Protein AF-A0AAN4ZA03-F1 (afdb_monomer)

Radius of gyration: 26.35 Å; Cα contacts (8 Å, |Δi|>4): 246; chains: 1; bounding box: 83×50×95 Å

Nearest PDB structures (foldseek):
  3ja6-assembly1_H  TM=1.579E-01  e=1.481E+00  Escherichia coli
  3ja6-assembly1_I  TM=1.503E-01  e=3.665E+00  Escherichia coli

Sequence (353 aa):
ISGFLIASILSREPSLTHFFTRRFIRILPLYSAMLFVSISSAAFLFAFTDFDDVSQSTKWSLLFARNLQQISEAKNYWAQASEFSLLLHTWSLAVEIQFYLIAPLLYFLISFPATKGLRIVLILILTAVSLTLYSFSDATTQFYSLQCRIWQFLLGFLAANLVTEKKEFAMDRTRWMRMVAFALPATLSVTVLGGVSLGIDRIIVSICSAVIVLIGNDHQSRLLTNRLLTVVGDYSYELYLIHWPVIVLFNYSTRFHGLGHAIVVLIITISFFLVLQRIFQAVNIPQSTFTPNFRYTGILYLAIVLALIIKSKSLTIILRNQIDSLRLSAMEWAIGHEFFTLPPHEEDFQVRE

pLDDT: mean 77.36, std 15.38, range [35.25, 96.75]

Secondary structure (DSSP, 8-state):
-HHHHHHHHHTT-S-HHHHHHHHHHHHHHHHHHHHHHHHHHHHHH--SS-HHHHHHHHHHHHTT-HHHHHHHTT--HHHHHHTT-TTTTHHHHHHHHHHHHHHHHHHHHHHSSSSHHHHHHHHHHHHHHHHHHHHHS-HHHHHH-STTTHHHHHHHHHHHHHHHS-S-----HHHHHHHHHHHHHHHHHHHHHH----SHHHHHHHHHHHHHHHHHTSTT-TTTT-HHHHHHHHTHHHHHHHHHHHHHHHHHHH---SHHHHHHHHHHHHHHHHHHHHHHHHH---TTT----HHHHHHHHHHHHHHHHHHHHHHHHHHHHHHHHHHHHHHHHHHHHHHTTPPP---------

Foldseek 3Di:
DLLQVLLLVLVPDPDPQLLVVLVCVVAVVLLVVLLVVLVVLCLVQDDDDALVLNLVCSLCLLVLRNLVVQVVVVPDLVVCVVVLRQNSLSLVVSLVVVCSVCSNVLSCVLPVDPDLVVSLVVLVVLLVQLCVVLVPDDPSCCPRPNSVCVNLSSLSSNLNSVPVPPPPPVPPLVVLVVVLVPQLVVLVCCCVVVVDDPVCSVVSVSNSVSSCSNSVVPPPCCPCPDPVNVVCVVCVSSLSSQLSSLVSSQCSNPVDDDPVSVVVSVVVSVVVSVVVVVVCVVVDPPSVPPPDPCVVVVVVSVVVSVVCSVCSVVVVVVSVVVVVVVVVVVVVVVVVVVVVPDDDDDDDDDDDD

InterPro domains:
  IPR002656 Acyltransferase 3 domain [PF01757] (1-275)
  IPR050879 Acyltransferase 3 [PTHR23028] (1-335)

Mean predicted aligned error: 11.78 Å

Solvent-accessible surface area (backbone atoms only — not comparable to full-atom values): 19713 Å² total; per-residue (Å²): 94,66,25,22,53,51,47,57,44,63,76,71,51,94,44,69,68,58,54,53,42,56,50,48,66,64,46,49,61,60,52,52,51,47,51,52,52,48,54,52,53,41,70,75,67,57,85,78,86,53,66,68,60,51,52,51,49,47,53,30,45,75,67,47,36,30,20,56,52,34,45,77,66,64,47,56,66,68,61,40,59,74,70,43,49,60,66,55,74,49,23,59,54,14,36,50,52,56,45,62,70,47,43,61,59,51,49,52,62,47,60,63,49,91,47,69,67,55,26,50,51,51,48,50,50,55,27,49,52,14,48,49,49,25,74,75,44,55,77,44,44,37,70,42,36,51,65,32,44,44,32,55,33,40,47,12,37,50,41,33,62,59,62,73,50,84,65,82,77,80,65,61,56,70,59,52,52,48,50,39,65,50,52,50,55,54,43,49,45,42,38,69,76,62,69,49,80,80,70,53,53,62,54,53,52,47,51,42,48,33,51,50,51,61,58,52,72,42,90,80,35,66,81,71,67,30,68,68,56,44,53,51,60,75,43,42,64,65,49,60,66,45,44,53,39,46,48,26,56,50,43,69,74,62,76,63,85,53,71,70,51,54,52,51,47,49,50,52,36,52,51,52,46,53,52,51,50,51,52,52,62,71,63,58,71,56,83,89,72,66,76,70,60,55,68,57,60,51,48,51,49,50,50,51,47,50,50,48,54,59,42,43,61,55,48,53,51,50,52,49,51,56,50,52,52,50,49,51,54,52,48,52,50,50,55,55,51,55,71,74,68,64,76,85,80,81,81,87,82,81,83,84,131

Structure (mmCIF, N/CA/C/O backbone):
data_AF-A0AAN4ZA03-F1
#
_entry.id   AF-A0AAN4ZA03-F1
#
loop_
_atom_site.group_PDB
_atom_site.id
_atom_site.type_symbol
_atom_site.label_atom_id
_atom_site.label_alt_id
_atom_site.label_comp_id
_atom_site.label_asym_id
_atom_site.label_entity_id
_atom_site.label_seq_id
_atom_site.pdbx_PDB_ins_code
_atom_site.Cartn_x
_atom_site.Cartn_y
_atom_site.Cartn_z
_atom_site.occupancy
_atom_site.B_iso_or_equiv
_atom_site.auth_seq_id
_atom_site.auth_comp_id
_atom_site.auth_asym_id
_atom_site.auth_atom_id
_atom_site.pdbx_PDB_model_num
ATOM 1 N N . ILE A 1 1 ? -5.134 4.757 4.967 1.00 84.06 1 ILE A N 1
ATOM 2 C CA . ILE A 1 1 ? -6.491 4.255 4.621 1.00 84.06 1 ILE A CA 1
ATOM 3 C C . ILE A 1 1 ? -6.637 2.773 4.970 1.00 84.06 1 ILE A C 1
ATOM 5 O O . ILE A 1 1 ? -7.506 2.460 5.775 1.00 84.06 1 ILE A O 1
ATOM 9 N N . SER A 1 2 ? -5.773 1.877 4.468 1.00 90.31 2 SER A N 1
ATOM 10 C CA . SER A 1 2 ? -5.884 0.423 4.705 1.00 90.31 2 SER A CA 1
ATOM 11 C C . SER A 1 2 ? -6.010 0.033 6.181 1.00 90.31 2 SER A C 1
ATOM 13 O O . SER A 1 2 ? -6.838 -0.804 6.514 1.00 90.31 2 SER A O 1
ATOM 15 N N . GLY A 1 3 ? -5.284 0.691 7.093 1.00 93.00 3 GLY A N 1
ATOM 16 C CA . GLY A 1 3 ? -5.428 0.437 8.531 1.00 93.00 3 GLY A CA 1
ATOM 17 C C . GLY A 1 3 ? -6.848 0.663 9.073 1.00 93.00 3 GLY A C 1
ATOM 18 O O . GLY A 1 3 ? -7.356 -0.170 9.815 1.00 93.00 3 GLY A O 1
ATOM 19 N N . PHE A 1 4 ? -7.524 1.736 8.646 1.00 92.12 4 PHE A N 1
ATOM 20 C CA . PHE A 1 4 ? -8.913 2.014 9.035 1.00 92.12 4 PHE A CA 1
ATOM 21 C C . PHE A 1 4 ? -9.865 0.950 8.492 1.00 92.12 4 PHE A C 1
ATOM 23 O O . PHE A 1 4 ? -10.696 0.424 9.231 1.00 92.12 4 PHE A O 1
ATOM 30 N N . LEU A 1 5 ? -9.721 0.621 7.204 1.00 90.44 5 LEU A N 1
ATOM 31 C CA . LEU A 1 5 ? -10.551 -0.375 6.536 1.00 90.44 5 LEU A CA 1
ATOM 32 C C . LEU A 1 5 ? -10.402 -1.741 7.215 1.00 90.44 5 LEU A C 1
ATOM 34 O O . LEU A 1 5 ? -11.395 -2.356 7.580 1.00 90.44 5 LEU A O 1
ATOM 38 N N . ILE A 1 6 ? -9.169 -2.193 7.445 1.00 93.31 6 ILE A N 1
ATOM 39 C CA . ILE A 1 6 ? -8.896 -3.499 8.048 1.00 93.31 6 ILE A CA 1
ATOM 40 C C . ILE A 1 6 ? -9.378 -3.568 9.497 1.00 93.31 6 ILE A C 1
ATOM 42 O O . ILE A 1 6 ? -10.024 -4.552 9.848 1.00 93.31 6 ILE A O 1
ATOM 46 N N . ALA A 1 7 ? -9.163 -2.528 10.310 1.00 92.94 7 ALA A N 1
ATOM 47 C CA . ALA A 1 7 ? -9.716 -2.469 11.665 1.00 92.94 7 ALA A CA 1
ATOM 48 C C . ALA A 1 7 ? -11.255 -2.521 11.665 1.00 92.94 7 ALA A C 1
ATOM 50 O O . ALA A 1 7 ? -11.855 -3.248 12.455 1.00 92.94 7 ALA A O 1
ATOM 51 N N . SER A 1 8 ? -11.893 -1.783 10.750 1.00 90.06 8 SER A N 1
ATOM 52 C CA . SER A 1 8 ? -13.356 -1.728 10.618 1.00 90.06 8 SER A CA 1
ATOM 53 C C . SER A 1 8 ? -13.960 -3.031 10.109 1.00 90.06 8 SER A C 1
ATOM 55 O O . SER A 1 8 ? -15.099 -3.350 10.437 1.00 90.06 8 SER A O 1
ATOM 57 N N . ILE A 1 9 ? -13.227 -3.777 9.281 1.00 90.31 9 ILE A N 1
ATOM 58 C CA . ILE A 1 9 ? -13.690 -5.083 8.838 1.00 90.31 9 ILE A CA 1
ATOM 59 C C . ILE A 1 9 ? -13.459 -6.122 9.944 1.00 90.31 9 ILE A C 1
ATOM 61 O O . ILE A 1 9 ? -14.379 -6.866 10.258 1.00 90.31 9 ILE A O 1
ATOM 65 N N . LEU A 1 10 ? -12.286 -6.153 10.590 1.00 92.25 10 LEU A N 1
ATOM 66 C CA . LEU A 1 10 ? -12.000 -7.092 11.688 1.00 92.25 10 LEU A CA 1
ATOM 67 C C . LEU A 1 10 ? -13.002 -6.986 12.845 1.00 92.25 10 LEU A C 1
ATOM 69 O O . LEU A 1 10 ? -13.320 -8.003 13.448 1.00 92.25 10 LEU A O 1
ATOM 73 N N . SER A 1 11 ? -13.556 -5.798 13.104 1.00 88.62 11 SER A N 1
ATOM 74 C CA . SER A 1 11 ? -14.602 -5.612 14.118 1.00 88.62 11 SER A CA 1
ATOM 75 C C . SER A 1 11 ? -15.973 -6.189 13.748 1.00 88.62 11 SER A C 1
ATOM 77 O O . SER A 1 11 ? -16.848 -6.267 14.608 1.00 88.62 11 SER A O 1
ATOM 79 N N . ARG A 1 12 ? -16.184 -6.574 12.483 1.00 87.44 12 ARG A N 1
ATOM 80 C CA . ARG A 1 12 ? -17.467 -7.065 11.949 1.00 87.44 12 ARG A CA 1
ATOM 81 C C . ARG A 1 12 ? -17.394 -8.491 11.401 1.00 87.44 12 ARG A C 1
ATOM 83 O O . ARG A 1 12 ? -18.433 -9.081 11.124 1.00 87.44 12 ARG A O 1
ATOM 90 N N . GLU A 1 13 ? -16.196 -9.028 11.185 1.00 85.50 13 GLU A N 1
ATOM 91 C CA . GLU A 1 13 ? -16.014 -10.357 10.598 1.00 85.50 13 GLU A CA 1
ATOM 92 C C . GLU A 1 13 ? -16.279 -11.468 11.624 1.00 85.50 13 GLU A C 1
ATOM 94 O O . GLU A 1 13 ? -15.799 -11.388 12.754 1.00 85.50 13 GLU A O 1
ATOM 99 N N . PRO A 1 14 ? -16.963 -12.557 11.232 1.00 78.94 14 PRO A N 1
ATOM 100 C CA . PRO A 1 14 ? -17.298 -13.646 12.148 1.00 78.94 14 PRO A CA 1
ATOM 101 C C . PRO A 1 14 ? -16.103 -14.553 12.479 1.00 78.94 14 PRO A C 1
ATOM 103 O O . PRO A 1 14 ? -16.125 -15.261 13.481 1.00 78.94 14 PRO A O 1
ATOM 106 N N . SER A 1 15 ? -15.068 -14.596 11.630 1.00 87.88 15 SER A N 1
ATOM 107 C CA . SER A 1 15 ? -13.874 -15.420 11.856 1.00 87.88 15 SER A CA 1
ATOM 108 C C . SER A 1 15 ? -12.658 -14.925 11.071 1.00 87.88 15 SER A C 1
ATOM 110 O O . SER A 1 15 ? -12.785 -14.306 10.009 1.00 87.88 15 SER A O 1
ATOM 112 N N . LEU A 1 16 ? -11.459 -15.277 11.550 1.00 89.88 16 LEU A N 1
ATOM 113 C CA . LEU A 1 16 ? -10.201 -14.995 10.848 1.00 89.88 16 LEU A CA 1
ATOM 114 C C . LEU A 1 16 ? -10.104 -15.722 9.504 1.00 89.88 16 LEU A C 1
ATOM 116 O O . LEU A 1 16 ? -9.597 -15.163 8.536 1.00 89.88 16 LEU A O 1
ATOM 120 N N . THR A 1 17 ? -10.636 -16.942 9.413 1.00 88.00 17 THR A N 1
ATOM 121 C CA . THR A 1 17 ? -10.672 -17.694 8.152 1.00 88.00 17 THR A CA 1
ATOM 122 C C . THR A 1 17 ? -11.429 -16.915 7.083 1.00 88.00 17 THR A C 1
ATOM 124 O O . THR A 1 17 ? -10.948 -16.780 5.958 1.00 88.00 17 THR A O 1
ATOM 127 N N . HIS A 1 18 ? -12.584 -16.349 7.434 1.00 85.44 18 HIS A N 1
ATOM 128 C CA . HIS A 1 18 ? -13.381 -15.555 6.506 1.00 85.44 18 HIS A CA 1
ATOM 129 C C . HIS A 1 18 ? -12.683 -14.232 6.136 1.00 85.44 18 HIS A C 1
ATOM 131 O O . HIS A 1 18 ? -12.644 -13.873 4.955 1.00 85.44 18 HIS A O 1
ATOM 137 N N . PHE A 1 19 ? -12.034 -13.575 7.109 1.00 89.69 19 PHE A N 1
ATOM 138 C CA . PHE A 1 19 ? -11.189 -12.398 6.875 1.00 89.69 19 PHE A CA 1
ATOM 139 C C . PHE A 1 19 ? -10.100 -12.672 5.822 1.00 89.69 19 PHE A C 1
ATOM 141 O O . PHE A 1 19 ? -10.018 -11.950 4.826 1.00 89.69 19 PHE A O 1
ATOM 148 N N . PHE A 1 20 ? -9.293 -13.725 5.998 1.00 89.44 20 PHE A N 1
ATOM 149 C CA . PHE A 1 20 ? -8.203 -14.045 5.070 1.00 89.44 20 PHE A CA 1
ATOM 150 C C . PHE A 1 20 ? -8.716 -14.509 3.705 1.00 89.44 20 PHE A C 1
ATOM 152 O O . PHE A 1 20 ? -8.208 -14.060 2.677 1.00 89.44 20 PHE A O 1
ATOM 159 N N . THR A 1 21 ? -9.765 -15.336 3.677 1.00 85.00 21 THR A N 1
ATOM 160 C CA . THR A 1 21 ? -10.340 -15.877 2.433 1.00 85.00 21 THR A CA 1
ATOM 161 C C . THR A 1 21 ? -10.804 -14.767 1.497 1.00 85.00 21 THR A C 1
ATOM 163 O O . THR A 1 21 ? -10.406 -14.729 0.333 1.00 85.00 21 THR A O 1
ATOM 166 N N . ARG A 1 22 ? -11.577 -13.798 2.006 1.00 83.81 22 ARG A N 1
ATOM 167 C CA . ARG A 1 22 ? -12.074 -12.681 1.186 1.00 83.81 22 ARG A CA 1
ATOM 168 C C . ARG A 1 22 ? -10.954 -11.820 0.607 1.00 83.81 22 ARG A C 1
ATOM 170 O O . ARG A 1 22 ? -11.095 -11.280 -0.484 1.00 83.81 22 ARG A O 1
ATOM 177 N N . ARG A 1 23 ? -9.849 -11.666 1.337 1.00 87.69 23 ARG A N 1
ATOM 178 C CA . ARG A 1 23 ? -8.721 -10.806 0.939 1.00 87.69 23 ARG A CA 1
ATOM 179 C C . ARG A 1 23 ? -7.895 -11.520 -0.114 1.00 87.69 23 ARG A C 1
ATOM 181 O O . ARG A 1 23 ? -7.562 -10.925 -1.131 1.00 87.69 23 ARG A O 1
ATOM 188 N N . PHE A 1 24 ? -7.670 -12.813 0.088 1.00 85.00 24 PHE A N 1
ATOM 189 C CA . PHE A 1 24 ? -7.001 -13.668 -0.876 1.00 85.00 24 PHE A CA 1
ATOM 190 C C . PHE A 1 24 ? -7.749 -13.710 -2.216 1.00 85.00 24 PHE A C 1
ATOM 192 O O . PHE A 1 24 ? -7.149 -13.439 -3.250 1.00 85.00 24 PHE A O 1
ATOM 199 N N . ILE A 1 25 ? -9.069 -13.936 -2.200 1.00 81.94 25 ILE A N 1
ATOM 200 C CA . ILE A 1 25 ? -9.904 -13.962 -3.418 1.00 81.94 25 ILE A CA 1
ATOM 201 C C . ILE A 1 25 ? -9.944 -12.596 -4.112 1.00 81.94 25 ILE A C 1
ATOM 203 O O . ILE A 1 25 ? -9.993 -12.537 -5.336 1.00 81.94 25 ILE A O 1
ATOM 207 N N . ARG A 1 26 ? -9.911 -11.494 -3.353 1.00 82.75 26 ARG A N 1
ATOM 208 C CA . ARG A 1 26 ? -9.906 -10.142 -3.927 1.00 82.75 26 ARG A CA 1
ATOM 209 C C . ARG A 1 26 ? -8.585 -9.804 -4.622 1.00 82.75 26 ARG A C 1
ATOM 211 O O . ARG A 1 26 ? -8.601 -9.205 -5.689 1.00 82.75 26 ARG A O 1
ATOM 218 N N . ILE A 1 27 ? -7.456 -10.136 -4.001 1.00 87.00 27 ILE A N 1
ATOM 219 C CA . ILE A 1 27 ? -6.137 -9.635 -4.419 1.00 87.00 27 ILE A CA 1
ATOM 220 C C . ILE A 1 27 ? -5.497 -10.569 -5.439 1.00 87.00 27 ILE A C 1
ATOM 222 O O . ILE A 1 27 ? -4.988 -10.138 -6.471 1.00 87.00 27 ILE A O 1
ATOM 226 N N . LEU A 1 28 ? -5.503 -11.866 -5.143 1.00 85.31 28 LEU A N 1
ATOM 227 C CA . LEU A 1 28 ? -4.669 -12.821 -5.852 1.00 85.31 28 LEU A CA 1
ATOM 228 C C . LEU A 1 28 ? -4.967 -12.920 -7.354 1.00 85.31 28 LEU A C 1
ATOM 230 O O . LEU A 1 28 ? -4.002 -12.918 -8.123 1.00 85.31 28 LEU A O 1
ATOM 234 N N . PRO A 1 29 ? -6.234 -13.005 -7.810 1.00 82.69 29 PRO A N 1
ATOM 235 C CA . PRO A 1 29 ? -6.515 -13.211 -9.228 1.00 82.69 29 PRO A CA 1
ATOM 236 C C . PRO A 1 29 ? -6.042 -12.030 -10.079 1.00 82.69 29 PRO A C 1
ATOM 238 O O . PRO A 1 29 ? -5.345 -12.221 -11.073 1.00 82.69 29 PRO A O 1
ATOM 241 N N . LEU A 1 30 ? -6.366 -10.808 -9.643 1.00 83.25 30 LEU A N 1
ATOM 242 C CA . LEU A 1 30 ? -5.974 -9.564 -10.305 1.00 83.25 30 LEU A CA 1
ATOM 243 C C . LEU A 1 30 ? -4.456 -9.390 -10.323 1.00 83.25 30 LEU A C 1
ATOM 245 O O . LEU A 1 30 ? -3.878 -9.096 -11.367 1.00 83.25 30 LEU A O 1
ATOM 249 N N . TYR A 1 31 ? -3.806 -9.629 -9.185 1.00 89.62 31 TYR A N 1
ATOM 250 C CA . TYR A 1 31 ? -2.356 -9.536 -9.086 1.00 89.62 31 TYR A CA 1
ATOM 251 C C . TYR A 1 31 ? -1.647 -10.546 -9.996 1.00 89.62 31 TYR A C 1
ATOM 253 O O . TYR A 1 31 ? -0.735 -10.182 -10.734 1.00 89.62 31 TYR A O 1
ATOM 261 N N . SER A 1 32 ? -2.106 -11.800 -10.002 1.00 85.50 32 SER A N 1
ATOM 262 C CA . SER A 1 32 ? -1.523 -12.863 -10.831 1.00 85.50 32 SER A CA 1
ATOM 263 C C . SER A 1 32 ? -1.707 -12.584 -12.324 1.00 85.50 32 SER A C 1
ATOM 265 O O . SER A 1 32 ? -0.771 -12.764 -13.100 1.00 85.50 32 SER A O 1
ATOM 267 N N . ALA A 1 33 ? -2.888 -12.097 -12.724 1.00 84.38 33 ALA A N 1
ATOM 268 C CA . ALA A 1 33 ? -3.154 -11.686 -14.100 1.00 84.38 33 ALA A CA 1
ATOM 269 C C . ALA A 1 33 ? -2.251 -10.518 -14.523 1.00 84.38 33 ALA A C 1
ATOM 271 O O . ALA A 1 33 ? -1.654 -10.563 -15.598 1.00 84.38 33 ALA A O 1
ATOM 272 N N . MET A 1 34 ? -2.095 -9.507 -13.661 1.00 89.75 34 MET A N 1
ATOM 273 C CA . MET A 1 34 ? -1.192 -8.383 -13.911 1.00 89.75 34 MET A CA 1
ATOM 274 C C . MET A 1 34 ? 0.255 -8.849 -14.086 1.00 89.75 34 MET A C 1
ATOM 276 O O . MET A 1 34 ? 0.899 -8.440 -15.054 1.00 89.75 34 MET A O 1
ATOM 280 N N . LEU A 1 35 ? 0.758 -9.726 -13.207 1.00 89.50 35 LEU A N 1
ATOM 281 C CA . LEU A 1 35 ? 2.111 -10.274 -13.330 1.00 89.50 35 LEU A CA 1
ATOM 282 C C . LEU A 1 35 ? 2.281 -11.009 -14.659 1.00 89.50 35 LEU A C 1
ATOM 284 O O . LEU A 1 35 ? 3.226 -10.732 -15.394 1.00 89.50 35 LEU A O 1
ATOM 288 N N . PHE A 1 36 ? 1.345 -11.901 -14.992 1.00 85.00 36 PHE A N 1
ATOM 289 C CA . PHE A 1 36 ? 1.393 -12.676 -16.228 1.00 85.00 36 PHE A CA 1
ATOM 290 C C . PHE A 1 36 ? 1.429 -11.781 -17.470 1.00 85.00 36 PHE A C 1
ATOM 292 O O . PHE A 1 36 ? 2.301 -11.956 -18.321 1.00 85.00 36 PHE A O 1
ATOM 299 N N . VAL A 1 37 ? 0.523 -10.801 -17.562 1.00 83.88 37 VAL A N 1
ATOM 300 C CA . VAL A 1 37 ? 0.474 -9.885 -18.710 1.00 83.88 37 VAL A CA 1
ATOM 301 C C . VAL A 1 37 ? 1.731 -9.024 -18.770 1.00 83.88 37 VAL A C 1
ATOM 303 O O . VAL A 1 37 ? 2.315 -8.894 -19.839 1.00 83.88 37 VAL A O 1
ATOM 306 N N . SER A 1 38 ? 2.193 -8.484 -17.641 1.00 86.50 38 SER A N 1
ATOM 307 C CA . SER A 1 38 ? 3.385 -7.628 -17.607 1.00 86.50 38 SER A CA 1
ATOM 308 C C . SER A 1 38 ? 4.631 -8.378 -18.074 1.00 86.50 38 SER A C 1
ATOM 310 O O . SER A 1 38 ? 5.371 -7.870 -18.910 1.00 86.50 38 SER A O 1
ATOM 312 N N . ILE A 1 39 ? 4.842 -9.601 -17.577 1.00 83.88 39 ILE A N 1
ATOM 313 C CA . ILE A 1 39 ? 5.996 -10.435 -17.937 1.00 83.88 39 ILE A CA 1
ATOM 314 C C . ILE A 1 39 ? 5.903 -10.891 -19.394 1.00 83.88 39 ILE A C 1
ATOM 316 O O . ILE A 1 39 ? 6.906 -10.859 -20.100 1.00 83.88 39 ILE A O 1
ATOM 320 N N . SER A 1 40 ? 4.710 -11.275 -19.858 1.00 81.50 40 SER A N 1
ATOM 321 C CA . SER A 1 40 ? 4.503 -11.676 -21.254 1.00 81.50 40 SER A CA 1
ATOM 322 C C . SER A 1 40 ? 4.795 -10.512 -22.195 1.00 81.50 40 SER A C 1
ATOM 324 O O . SER A 1 40 ? 5.619 -10.647 -23.093 1.00 81.50 40 SER A O 1
ATOM 326 N N . SER A 1 41 ? 4.204 -9.340 -21.943 1.00 80.25 41 SER A N 1
ATOM 327 C CA . SER A 1 41 ? 4.479 -8.117 -22.704 1.00 80.25 41 SER A CA 1
ATOM 328 C C . SER A 1 41 ? 5.958 -7.754 -22.672 1.00 80.25 41 SER A C 1
ATOM 330 O O . SER A 1 41 ? 6.515 -7.358 -23.692 1.00 80.25 41 SER A O 1
ATOM 332 N N . ALA A 1 42 ? 6.616 -7.933 -21.525 1.00 77.94 42 ALA A N 1
ATOM 333 C CA . ALA A 1 42 ? 8.034 -7.666 -21.417 1.00 77.94 42 ALA A CA 1
ATOM 334 C C . ALA A 1 42 ? 8.886 -8.638 -22.247 1.00 77.94 42 ALA A C 1
ATOM 336 O O . ALA A 1 42 ? 9.825 -8.205 -22.902 1.00 77.94 42 ALA A O 1
ATOM 337 N N . ALA A 1 43 ? 8.533 -9.924 -22.288 1.00 75.00 43 ALA A N 1
ATOM 338 C CA . ALA A 1 43 ? 9.218 -10.903 -23.128 1.00 75.00 43 ALA A CA 1
ATOM 339 C C . ALA A 1 43 ? 9.102 -10.583 -24.631 1.00 75.00 43 ALA A C 1
ATOM 341 O O . ALA A 1 43 ? 10.023 -10.887 -25.383 1.00 75.00 43 ALA A O 1
ATOM 342 N N . PHE A 1 44 ? 8.003 -9.952 -25.065 1.00 71.19 44 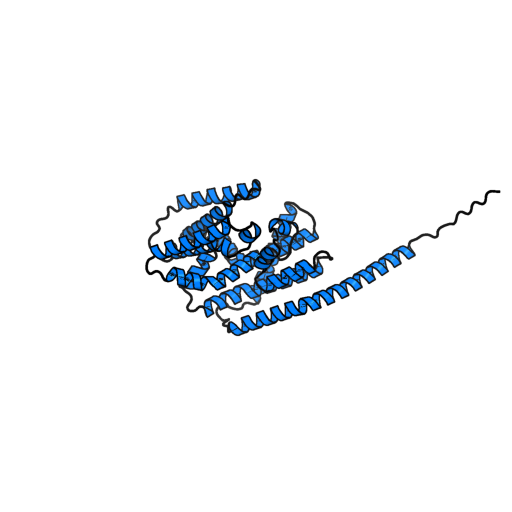PHE A N 1
ATOM 343 C CA . PHE A 1 44 ? 7.827 -9.510 -26.454 1.00 71.19 44 PHE A CA 1
ATOM 344 C C . PHE A 1 44 ? 8.522 -8.177 -26.770 1.00 71.19 44 PHE A C 1
ATOM 346 O O . PHE A 1 44 ? 8.970 -7.987 -27.897 1.00 71.19 44 PHE A O 1
ATOM 353 N N . LEU A 1 45 ? 8.584 -7.244 -25.810 1.00 69.12 45 LEU A N 1
ATOM 354 C CA . LEU A 1 45 ? 9.031 -5.862 -26.044 1.00 69.12 45 LEU A CA 1
ATOM 355 C C . LEU A 1 45 ? 10.487 -5.590 -25.642 1.00 69.12 45 LEU A C 1
ATOM 357 O O . LEU A 1 45 ? 11.155 -4.788 -26.295 1.00 69.12 45 LEU A O 1
ATOM 361 N N . PHE A 1 46 ? 10.996 -6.220 -24.579 1.00 64.00 46 PHE A N 1
ATOM 362 C CA . PHE A 1 46 ? 12.376 -6.019 -24.138 1.00 64.00 46 PHE A CA 1
ATOM 363 C C . PHE A 1 46 ? 13.313 -6.917 -24.941 1.00 64.00 46 PHE A C 1
ATOM 365 O O . PHE A 1 46 ? 13.562 -8.073 -24.598 1.00 64.00 46 PHE A O 1
ATOM 372 N N . ALA A 1 47 ? 13.907 -6.349 -25.987 1.00 53.59 47 ALA A N 1
ATOM 373 C CA . ALA A 1 47 ? 15.134 -6.882 -26.548 1.00 53.59 47 ALA A CA 1
ATOM 374 C C . ALA A 1 47 ? 16.290 -6.684 -25.535 1.00 53.59 47 ALA A C 1
ATOM 376 O O . ALA A 1 47 ? 16.975 -5.668 -25.521 1.00 53.59 47 ALA A O 1
ATOM 377 N N . PHE A 1 48 ? 16.519 -7.714 -24.715 1.00 49.84 48 PHE A N 1
ATOM 378 C CA . PHE A 1 48 ? 17.830 -8.184 -24.235 1.00 49.84 48 PHE A CA 1
ATOM 379 C C . PHE A 1 48 ? 18.616 -7.577 -23.063 1.00 49.84 48 PHE A C 1
ATOM 381 O O . PHE A 1 48 ? 19.592 -8.231 -22.700 1.00 49.84 48 PHE A O 1
ATOM 388 N N . T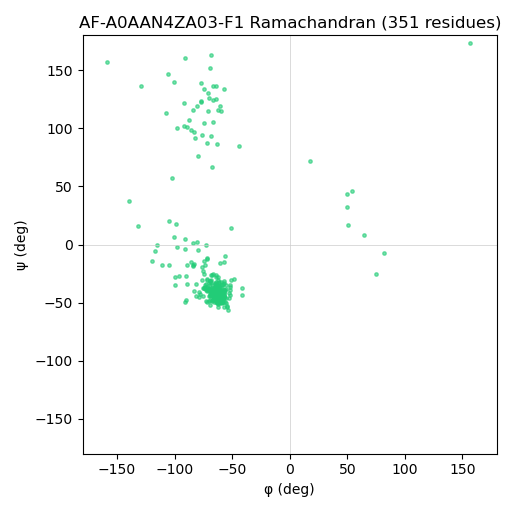HR A 1 49 ? 18.285 -6.459 -22.417 1.00 52.56 49 THR A N 1
ATOM 389 C CA . THR A 1 49 ? 19.238 -5.940 -21.401 1.00 52.56 49 THR A CA 1
ATOM 390 C C . THR A 1 49 ? 19.055 -6.449 -19.964 1.00 52.56 49 THR A C 1
ATOM 392 O O . THR A 1 49 ? 20.064 -6.585 -19.288 1.00 52.56 49 THR A O 1
ATOM 395 N N . ASP A 1 50 ? 17.855 -6.850 -19.510 1.00 63.72 50 ASP A N 1
ATOM 396 C CA . ASP A 1 50 ? 17.612 -7.096 -18.064 1.00 63.72 50 ASP A CA 1
ATOM 397 C C . ASP A 1 50 ? 16.744 -8.327 -17.732 1.00 63.72 50 ASP A C 1
ATOM 399 O O . ASP A 1 50 ? 15.922 -8.318 -16.810 1.00 63.72 50 ASP A O 1
ATOM 403 N N . PHE A 1 51 ? 16.895 -9.430 -18.475 1.00 72.75 51 PHE A N 1
ATOM 404 C CA . PHE A 1 51 ? 16.079 -10.632 -18.231 1.00 72.75 51 PHE A CA 1
ATOM 405 C C . PHE A 1 51 ? 16.284 -11.218 -16.823 1.00 72.75 51 PHE A C 1
ATOM 407 O O . PHE A 1 51 ? 15.333 -11.703 -16.202 1.00 72.75 51 PHE A O 1
ATOM 414 N N . ASP A 1 52 ? 17.507 -11.146 -16.295 1.00 77.50 52 ASP A N 1
ATOM 415 C CA . ASP A 1 52 ? 17.817 -11.607 -14.940 1.00 77.50 52 ASP A CA 1
ATOM 416 C C . ASP A 1 52 ? 17.106 -10.757 -13.882 1.00 77.50 52 ASP A C 1
ATOM 418 O O . ASP A 1 52 ? 16.510 -11.300 -12.947 1.00 77.50 52 ASP A O 1
ATOM 422 N N . ASP A 1 53 ? 17.064 -9.442 -14.083 1.00 79.44 53 ASP A N 1
ATOM 423 C CA . ASP A 1 53 ? 16.405 -8.498 -13.185 1.00 79.44 53 ASP A CA 1
ATOM 424 C C . ASP A 1 53 ? 14.878 -8.662 -13.206 1.00 79.44 53 ASP A C 1
ATOM 426 O O . ASP A 1 53 ? 14.235 -8.682 -12.147 1.00 79.44 53 ASP A O 1
ATOM 430 N N . VAL A 1 54 ? 14.285 -8.889 -14.384 1.00 81.31 54 VAL A N 1
ATOM 431 C CA . VAL A 1 54 ? 12.858 -9.232 -14.525 1.00 81.31 54 VAL A CA 1
ATOM 432 C C . VAL A 1 54 ? 12.551 -10.585 -13.880 1.00 81.31 54 VAL A C 1
ATOM 434 O O . VAL A 1 54 ? 11.553 -10.712 -13.162 1.00 81.31 54 VAL A O 1
ATOM 437 N N . SER A 1 55 ? 13.407 -11.591 -14.075 1.00 83.44 55 SER A N 1
ATOM 438 C CA . SER A 1 55 ? 13.246 -12.930 -13.493 1.00 83.44 55 SER A CA 1
ATOM 439 C C . SER A 1 55 ? 13.305 -12.895 -11.966 1.00 83.44 55 SER A C 1
ATOM 441 O O . SER A 1 55 ? 12.424 -13.442 -11.296 1.00 83.44 55 SER A O 1
ATOM 443 N N . GLN A 1 56 ? 14.294 -12.205 -11.392 1.00 86.75 56 GLN A N 1
ATOM 444 C CA . GLN A 1 56 ? 14.387 -12.031 -9.943 1.00 86.75 56 GLN A CA 1
ATOM 445 C C . GLN A 1 56 ? 13.189 -11.252 -9.410 1.00 86.75 56 GLN A C 1
ATOM 447 O O . GLN A 1 56 ? 12.487 -11.737 -8.521 1.00 86.75 56 GLN A O 1
ATOM 452 N N . SER A 1 57 ? 12.876 -10.103 -10.013 1.00 88.69 57 SER A N 1
ATOM 453 C CA . SER A 1 57 ? 11.722 -9.293 -9.612 1.00 88.69 57 SER A CA 1
ATOM 454 C C . SER A 1 57 ? 10.421 -10.093 -9.645 1.00 88.69 57 SER A C 1
ATOM 456 O O . SER A 1 57 ? 9.599 -9.954 -8.742 1.00 88.69 57 SER A O 1
ATOM 458 N N . THR A 1 58 ? 10.247 -10.972 -10.635 1.00 89.75 58 THR A N 1
ATOM 459 C CA . THR A 1 58 ? 9.092 -11.872 -10.753 1.00 89.75 58 THR A CA 1
ATOM 460 C C . THR A 1 58 ? 9.014 -12.851 -9.587 1.00 89.75 58 THR A C 1
ATOM 462 O O . THR A 1 58 ? 7.960 -12.963 -8.964 1.00 89.75 58 THR A O 1
ATOM 465 N N . LYS A 1 59 ? 10.115 -13.537 -9.246 1.00 90.50 59 LYS A N 1
ATOM 466 C CA . LYS A 1 59 ? 10.144 -14.512 -8.138 1.00 90.50 59 LYS A CA 1
ATOM 467 C C . LYS A 1 59 ? 9.733 -13.865 -6.820 1.00 90.50 59 LYS A C 1
ATOM 469 O O . LYS A 1 59 ? 8.859 -14.377 -6.125 1.00 90.50 59 LYS A O 1
ATOM 474 N N . TRP A 1 60 ? 10.313 -12.710 -6.508 1.00 93.19 60 TRP A N 1
ATOM 475 C CA . TRP A 1 60 ? 9.995 -11.977 -5.284 1.00 93.19 60 TRP A CA 1
ATOM 476 C C . TRP A 1 60 ? 8.586 -11.374 -5.301 1.00 93.19 60 TRP A C 1
ATOM 478 O O . TRP A 1 60 ? 7.939 -11.308 -4.256 1.00 93.19 60 TRP A O 1
ATOM 488 N N . SER A 1 61 ? 8.079 -10.987 -6.474 1.00 93.75 61 SER A N 1
ATOM 489 C CA . SER A 1 61 ? 6.696 -10.520 -6.645 1.00 93.75 61 SER A CA 1
ATOM 490 C C . SER A 1 61 ? 5.683 -11.642 -6.400 1.00 93.75 61 SER A C 1
ATOM 492 O O . SER A 1 61 ? 4.761 -11.468 -5.610 1.00 93.75 61 SER A O 1
ATOM 494 N N . LEU A 1 62 ? 5.896 -12.833 -6.974 1.00 91.44 62 LEU A N 1
ATOM 495 C CA . LEU A 1 62 ? 5.033 -14.006 -6.757 1.00 91.44 62 LEU A CA 1
ATOM 496 C C . LEU A 1 62 ? 4.917 -14.388 -5.272 1.00 91.44 62 LEU A C 1
ATOM 498 O O . LEU A 1 62 ? 3.863 -14.841 -4.821 1.00 91.44 62 LEU A O 1
ATOM 502 N N . LEU A 1 63 ? 5.991 -14.175 -4.509 1.00 91.75 63 LEU A N 1
ATOM 503 C CA . LEU A 1 63 ? 6.049 -14.425 -3.069 1.00 91.75 63 LEU A CA 1
ATOM 504 C C . LEU A 1 63 ? 5.510 -13.267 -2.210 1.00 91.75 63 LEU A C 1
ATOM 506 O O . LEU A 1 63 ? 5.563 -13.365 -0.987 1.00 91.75 63 LEU A O 1
ATOM 510 N N . PHE A 1 64 ? 5.018 -12.174 -2.809 1.00 94.25 64 PHE A N 1
ATOM 511 C CA . PHE A 1 64 ? 4.668 -10.936 -2.095 1.00 94.25 64 PHE A CA 1
ATOM 512 C C . PHE A 1 64 ? 5.798 -10.453 -1.169 1.00 94.25 64 PHE A C 1
ATOM 514 O O . PHE A 1 64 ? 5.580 -10.046 -0.028 1.00 94.25 64 PHE A O 1
ATOM 521 N N . ALA A 1 65 ? 7.029 -10.510 -1.675 1.00 96.38 65 ALA A N 1
ATOM 522 C CA . ALA A 1 65 ? 8.246 -10.210 -0.929 1.00 96.38 65 ALA A CA 1
ATOM 523 C C . ALA A 1 65 ? 9.184 -9.260 -1.692 1.00 96.38 65 ALA A C 1
ATOM 525 O O . ALA A 1 65 ? 10.351 -9.113 -1.330 1.00 96.38 65 ALA A O 1
ATOM 526 N N . ARG A 1 66 ? 8.688 -8.570 -2.731 1.00 95.06 66 ARG A N 1
ATOM 527 C CA . ARG A 1 66 ? 9.489 -7.612 -3.513 1.00 95.06 66 ARG A CA 1
ATOM 528 C C . ARG A 1 66 ? 10.113 -6.527 -2.634 1.00 95.06 66 ARG A C 1
ATOM 530 O O . ARG A 1 66 ? 11.246 -6.150 -2.886 1.00 95.06 66 ARG A O 1
ATOM 537 N N . ASN A 1 67 ? 9.440 -6.072 -1.577 1.00 96.31 67 ASN A N 1
ATOM 538 C CA . ASN A 1 67 ? 10.015 -5.107 -0.635 1.00 96.31 67 ASN A CA 1
ATOM 539 C C . ASN A 1 67 ? 11.237 -5.651 0.128 1.00 96.31 67 ASN A C 1
ATOM 541 O O . ASN A 1 67 ? 12.147 -4.888 0.420 1.00 96.31 67 ASN A O 1
ATOM 545 N N . LEU A 1 68 ? 11.288 -6.953 0.424 1.00 96.38 68 LEU A N 1
ATOM 546 C CA . LEU A 1 68 ? 12.439 -7.564 1.095 1.00 96.38 68 LEU A CA 1
ATOM 547 C C . LEU A 1 68 ? 13.644 -7.646 0.161 1.00 96.38 68 LEU A C 1
ATOM 549 O O . LEU A 1 68 ? 14.747 -7.321 0.584 1.00 96.38 68 LEU A O 1
ATOM 553 N N . GLN A 1 69 ? 13.417 -7.985 -1.112 1.00 94.56 69 GLN A N 1
ATOM 554 C CA . GLN A 1 69 ? 14.466 -7.953 -2.134 1.00 94.56 69 GLN A CA 1
ATOM 555 C C . GLN A 1 69 ? 15.099 -6.561 -2.247 1.00 94.56 69 GLN A C 1
ATOM 557 O O . GLN A 1 69 ? 16.315 -6.420 -2.310 1.00 94.56 69 GLN A O 1
ATOM 562 N N . GLN A 1 70 ? 14.258 -5.525 -2.252 1.00 94.12 70 GLN A N 1
ATOM 563 C CA . GLN A 1 70 ? 14.700 -4.134 -2.337 1.00 94.12 70 GLN A CA 1
ATOM 564 C C . GLN A 1 70 ? 15.620 -3.743 -1.180 1.00 94.12 70 GLN A C 1
ATOM 566 O O . GLN A 1 70 ? 16.638 -3.090 -1.397 1.00 94.12 70 GLN A O 1
ATOM 571 N N . ILE A 1 71 ? 15.282 -4.185 0.034 1.00 95.12 71 ILE A N 1
ATOM 572 C CA . ILE A 1 71 ? 16.100 -3.969 1.230 1.00 95.12 71 ILE A CA 1
ATOM 573 C C . ILE A 1 71 ? 17.406 -4.759 1.132 1.00 95.12 71 ILE A C 1
ATOM 575 O O . ILE A 1 71 ? 18.471 -4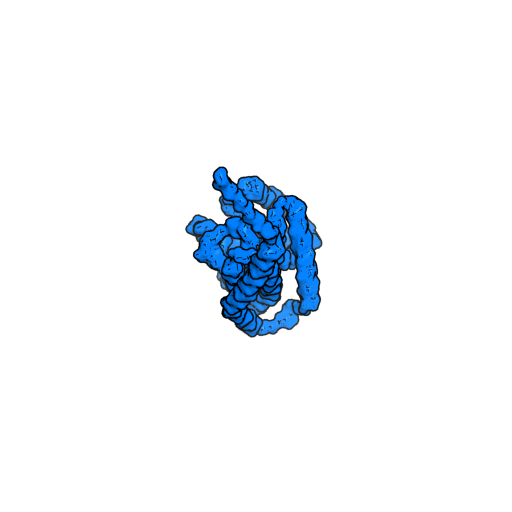.187 1.337 1.00 95.12 71 ILE A O 1
ATOM 579 N N . SER A 1 72 ? 17.345 -6.048 0.782 1.00 94.69 72 SER A N 1
ATOM 580 C CA . SER A 1 72 ? 18.535 -6.907 0.736 1.00 94.69 72 SER A CA 1
ATOM 581 C C . SER A 1 72 ? 19.542 -6.487 -0.331 1.00 94.69 72 SER A C 1
ATOM 583 O O . SER A 1 72 ? 20.740 -6.650 -0.137 1.00 94.69 72 SER A O 1
ATOM 585 N N . GLU A 1 73 ? 19.061 -5.951 -1.452 1.00 92.00 73 GLU A N 1
ATOM 586 C CA . GLU A 1 73 ? 19.899 -5.466 -2.554 1.00 92.00 73 GLU A CA 1
ATOM 587 C C . GLU A 1 73 ? 20.249 -3.972 -2.405 1.00 92.00 73 GLU A C 1
ATOM 589 O O . GLU A 1 73 ? 20.854 -3.398 -3.306 1.00 92.00 73 GLU A O 1
ATOM 594 N N . ALA A 1 74 ? 19.853 -3.328 -1.296 1.00 90.94 74 ALA A N 1
ATOM 595 C CA . ALA A 1 74 ? 20.039 -1.898 -1.035 1.00 90.94 74 ALA A CA 1
ATOM 596 C C . ALA A 1 74 ? 19.576 -0.985 -2.195 1.00 90.94 74 ALA A C 1
ATOM 598 O O . ALA A 1 74 ? 20.139 0.087 -2.433 1.00 90.94 74 ALA A O 1
ATOM 599 N N . LYS A 1 75 ? 18.538 -1.402 -2.932 1.00 88.00 75 LYS A N 1
ATOM 600 C CA . LYS A 1 75 ? 18.124 -0.753 -4.178 1.00 88.00 75 LYS A CA 1
ATOM 601 C C . LYS A 1 75 ? 17.365 0.549 -3.914 1.00 88.00 75 LYS A C 1
ATOM 603 O O . LYS A 1 75 ? 16.307 0.569 -3.286 1.00 88.00 75 LYS A O 1
ATOM 608 N N . ASN A 1 76 ? 17.865 1.656 -4.462 1.00 89.06 76 ASN A N 1
ATOM 609 C CA . ASN A 1 76 ? 17.209 2.957 -4.351 1.00 89.06 76 ASN A CA 1
ATOM 610 C C . ASN A 1 76 ? 15.920 2.997 -5.197 1.00 89.06 76 ASN A C 1
ATOM 612 O O . ASN A 1 76 ? 15.923 2.629 -6.373 1.00 89.06 76 ASN A O 1
ATOM 616 N N . TYR A 1 77 ? 14.809 3.446 -4.605 1.00 86.50 77 TYR A N 1
ATOM 617 C CA . TYR A 1 77 ? 13.509 3.527 -5.285 1.00 86.50 77 TYR A CA 1
ATOM 618 C C . TYR A 1 77 ? 13.529 4.435 -6.518 1.00 86.50 77 TYR A C 1
ATOM 620 O O . TYR A 1 77 ? 13.030 4.052 -7.573 1.00 86.50 77 TYR A O 1
ATOM 628 N N . TRP A 1 78 ? 14.110 5.628 -6.391 1.00 85.12 78 TRP A N 1
ATOM 629 C CA . TRP A 1 78 ? 14.083 6.638 -7.446 1.00 85.12 78 TRP A CA 1
ATOM 630 C C . TRP A 1 78 ? 14.968 6.248 -8.626 1.00 85.12 78 TRP A C 1
ATOM 632 O O . TRP A 1 78 ? 14.552 6.430 -9.765 1.00 85.12 78 TRP A O 1
ATOM 642 N N . ALA A 1 79 ? 16.122 5.631 -8.356 1.00 84.81 79 ALA A N 1
ATOM 643 C CA . ALA A 1 79 ? 16.994 5.090 -9.399 1.00 84.81 79 ALA A CA 1
ATOM 644 C C . ALA A 1 79 ? 16.277 4.010 -10.231 1.00 84.81 79 ALA A C 1
ATOM 646 O O . ALA A 1 79 ? 16.213 4.091 -11.454 1.00 84.81 79 ALA A O 1
ATOM 647 N N . GLN A 1 80 ? 15.613 3.056 -9.575 1.00 84.50 80 GLN A N 1
ATOM 648 C CA . GLN A 1 80 ? 14.858 2.021 -10.294 1.00 84.50 80 GLN A CA 1
ATOM 649 C C . GLN A 1 80 ? 13.624 2.552 -11.015 1.00 84.50 80 GLN A C 1
ATOM 651 O O . GLN A 1 80 ? 13.201 1.986 -12.024 1.00 84.50 80 GLN A O 1
ATOM 656 N N . ALA A 1 81 ? 13.003 3.602 -10.474 1.00 82.31 81 ALA A N 1
ATOM 657 C CA . ALA A 1 81 ? 11.898 4.273 -11.137 1.00 82.31 81 ALA A CA 1
ATOM 658 C C . ALA A 1 81 ? 12.370 4.924 -12.446 1.00 82.31 81 ALA A C 1
ATOM 660 O O . ALA A 1 81 ? 11.664 4.818 -13.448 1.00 82.31 81 ALA A O 1
ATOM 661 N N . SER A 1 82 ? 13.566 5.529 -12.461 1.00 80.19 82 SER A N 1
ATOM 662 C CA . SER A 1 82 ? 14.176 6.074 -13.683 1.00 80.19 82 SER A CA 1
ATOM 663 C C . SER A 1 82 ? 14.671 5.006 -14.658 1.00 80.19 82 SER A C 1
ATOM 665 O O . SER A 1 82 ? 14.618 5.222 -15.862 1.00 80.19 82 SER A O 1
ATOM 667 N N . GLU A 1 83 ? 15.090 3.842 -14.161 1.00 82.88 83 GLU A N 1
ATOM 668 C CA . GLU A 1 83 ? 15.476 2.685 -14.985 1.00 82.88 83 GLU A CA 1
ATOM 669 C C . GLU A 1 83 ? 14.264 1.876 -15.482 1.00 82.88 83 GLU A C 1
ATOM 671 O O . GLU A 1 83 ? 14.418 0.857 -16.147 1.00 82.88 83 GLU A O 1
ATOM 676 N N . PHE A 1 84 ? 13.042 2.320 -15.168 1.00 83.38 84 PHE A N 1
ATOM 677 C CA . PHE A 1 84 ? 11.794 1.670 -15.565 1.00 83.38 84 PHE A CA 1
ATOM 678 C C . PHE A 1 84 ? 11.719 0.188 -15.162 1.00 83.38 84 PHE A C 1
ATOM 680 O O . PHE A 1 84 ? 11.283 -0.664 -15.935 1.00 83.38 84 PHE A O 1
ATOM 687 N N . SER A 1 85 ? 12.083 -0.140 -13.917 1.00 87.62 85 SER A N 1
ATOM 688 C CA . SER A 1 85 ? 11.932 -1.509 -13.408 1.00 87.62 85 SER A CA 1
ATOM 689 C C . SER A 1 85 ? 10.458 -1.954 -13.444 1.00 87.62 85 SER A C 1
ATOM 691 O O . SER A 1 85 ? 9.599 -1.421 -12.732 1.00 87.62 85 SER A O 1
ATOM 693 N N . LEU A 1 86 ? 10.158 -2.963 -14.271 1.00 89.00 86 LEU A N 1
ATOM 694 C CA . LEU A 1 86 ? 8.798 -3.390 -14.640 1.00 89.00 86 LEU A CA 1
ATOM 695 C C . LEU A 1 86 ? 7.874 -3.667 -13.452 1.00 89.00 86 LEU A C 1
ATOM 697 O O . LEU A 1 86 ? 6.726 -3.228 -13.421 1.00 89.00 86 LEU A O 1
ATOM 701 N N . LEU A 1 87 ? 8.370 -4.402 -12.459 1.00 92.25 87 LEU A N 1
ATOM 702 C CA . LEU A 1 87 ? 7.580 -4.845 -11.310 1.00 92.25 87 LEU A CA 1
ATOM 703 C C . LEU A 1 87 ? 7.893 -4.041 -10.045 1.00 92.25 87 LEU A C 1
ATOM 705 O O . LEU A 1 87 ? 7.616 -4.519 -8.944 1.00 92.25 87 LEU A O 1
ATOM 709 N N . LEU A 1 88 ? 8.462 -2.834 -10.178 1.00 92.06 88 LEU A N 1
ATOM 710 C CA . LEU A 1 88 ? 8.843 -2.003 -9.034 1.00 92.06 88 LEU A CA 1
ATOM 711 C C . LEU A 1 88 ? 7.660 -1.795 -8.089 1.00 92.06 88 LEU A C 1
ATOM 713 O O . LEU A 1 88 ? 7.745 -2.191 -6.934 1.00 92.06 88 LEU A O 1
ATOM 717 N N . HIS A 1 89 ? 6.538 -1.273 -8.594 1.00 93.88 89 HIS A N 1
ATOM 718 C CA . HIS A 1 89 ? 5.348 -0.940 -7.800 1.00 93.88 89 HIS A CA 1
ATOM 719 C C . HIS A 1 89 ? 4.882 -2.053 -6.841 1.00 93.88 89 HIS A C 1
ATOM 721 O O . HIS A 1 89 ? 4.385 -1.742 -5.764 1.00 93.88 89 HIS A O 1
ATOM 727 N N . THR A 1 90 ? 5.102 -3.333 -7.165 1.00 96.00 90 THR A N 1
ATOM 728 C CA . THR A 1 90 ? 4.665 -4.481 -6.350 1.00 96.00 90 THR A CA 1
ATOM 729 C C . THR A 1 90 ? 5.255 -4.522 -4.933 1.00 96.00 90 THR A C 1
ATOM 731 O O . THR A 1 90 ? 4.710 -5.215 -4.070 1.00 96.00 90 THR A O 1
ATOM 734 N N . TRP A 1 91 ? 6.319 -3.757 -4.649 1.00 95.50 91 TRP A N 1
ATOM 735 C CA . TRP A 1 91 ? 6.883 -3.642 -3.300 1.00 95.50 91 TRP A CA 1
ATOM 736 C C . TRP A 1 91 ? 5.848 -3.153 -2.275 1.00 95.50 91 TRP A C 1
ATOM 738 O O . TRP A 1 91 ? 5.809 -3.671 -1.160 1.00 95.50 91 TRP A O 1
ATOM 748 N N . SER A 1 92 ? 4.985 -2.188 -2.620 1.00 94.50 92 SER A N 1
ATOM 749 C CA . SER A 1 92 ? 4.039 -1.644 -1.636 1.00 94.50 92 SER A CA 1
ATOM 750 C C . SER A 1 92 ? 2.885 -2.605 -1.382 1.00 94.50 92 SER A C 1
ATOM 752 O O . SER A 1 92 ? 2.409 -2.697 -0.252 1.00 94.50 92 SER A O 1
ATOM 754 N N . LEU A 1 93 ? 2.499 -3.391 -2.392 1.00 94.81 93 LEU A N 1
ATOM 755 C CA . LEU A 1 93 ? 1.537 -4.475 -2.215 1.00 94.81 93 LEU A CA 1
ATOM 756 C C . LEU A 1 93 ? 2.099 -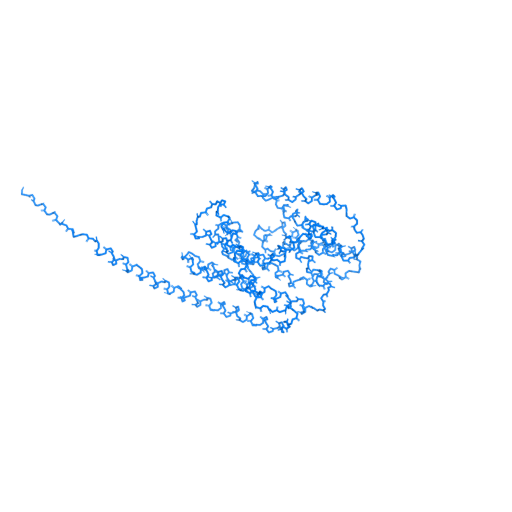5.588 -1.317 1.00 94.81 93 LEU A C 1
ATOM 758 O O . LEU A 1 93 ? 1.377 -6.108 -0.473 1.00 94.81 93 LEU A O 1
ATOM 762 N N . ALA A 1 94 ? 3.389 -5.919 -1.439 1.00 96.31 94 ALA A N 1
ATOM 763 C CA . ALA A 1 94 ? 4.059 -6.856 -0.535 1.00 96.31 94 ALA A CA 1
ATOM 764 C C . ALA A 1 94 ? 3.985 -6.395 0.935 1.00 96.31 94 ALA A C 1
ATOM 766 O O . ALA A 1 94 ? 3.601 -7.173 1.811 1.00 96.31 94 ALA A O 1
ATOM 767 N N . VAL A 1 95 ? 4.258 -5.112 1.202 1.00 96.75 95 VAL A N 1
ATOM 768 C CA . VAL A 1 95 ? 4.100 -4.509 2.542 1.00 96.75 95 VAL A CA 1
ATOM 769 C C . VAL A 1 95 ? 2.652 -4.599 3.028 1.00 96.75 95 VAL A C 1
ATOM 771 O O . VAL A 1 95 ? 2.407 -4.907 4.193 1.00 96.75 95 VAL A O 1
ATOM 774 N N . GLU A 1 96 ? 1.681 -4.357 2.149 1.00 94.69 96 GLU A N 1
ATOM 775 C CA . GLU A 1 96 ? 0.262 -4.431 2.496 1.00 94.69 96 GLU A CA 1
ATOM 776 C C . GLU A 1 96 ? -0.192 -5.863 2.826 1.00 94.69 96 GLU A C 1
ATOM 778 O O . GLU A 1 96 ? -0.910 -6.063 3.807 1.00 94.69 96 GLU A O 1
ATOM 783 N N . ILE A 1 97 ? 0.284 -6.876 2.095 1.00 94.44 97 ILE A N 1
ATOM 784 C CA . ILE A 1 97 ? 0.027 -8.285 2.428 1.00 94.44 97 ILE A CA 1
ATOM 785 C C . ILE A 1 97 ? 0.661 -8.667 3.764 1.00 94.44 97 ILE A C 1
ATOM 787 O O . ILE A 1 97 ? -0.003 -9.286 4.597 1.00 94.44 97 ILE A O 1
ATOM 791 N N . GLN A 1 98 ? 1.908 -8.258 4.012 1.00 96.06 98 GLN A N 1
ATOM 792 C CA . GLN A 1 98 ? 2.561 -8.469 5.309 1.00 96.06 98 GLN A CA 1
ATOM 793 C C . GLN A 1 98 ? 1.756 -7.813 6.439 1.00 96.06 98 GLN A C 1
ATOM 795 O O . GLN A 1 98 ? 1.541 -8.428 7.484 1.00 96.06 98 GLN A O 1
ATOM 800 N N . PHE A 1 99 ? 1.233 -6.604 6.209 1.00 96.44 99 PHE A N 1
ATOM 801 C CA . PHE A 1 99 ? 0.330 -5.942 7.142 1.00 96.44 99 PHE A CA 1
ATOM 802 C C . PHE A 1 99 ? -0.954 -6.750 7.378 1.00 96.44 99 PHE A C 1
ATOM 804 O O . PHE A 1 99 ? -1.347 -6.930 8.527 1.00 96.44 99 PHE A O 1
ATOM 811 N N . TYR A 1 100 ? -1.598 -7.285 6.338 1.00 94.50 100 TYR A N 1
ATOM 812 C CA . TYR A 1 100 ? -2.817 -8.088 6.495 1.00 94.50 100 TYR A CA 1
ATOM 813 C C . TYR A 1 100 ? -2.600 -9.355 7.323 1.00 94.50 100 TYR A C 1
ATOM 815 O O . TYR A 1 100 ? -3.513 -9.759 8.043 1.00 94.50 100 TYR A O 1
ATOM 823 N N . LEU A 1 101 ? -1.409 -9.956 7.261 1.00 94.56 101 LEU A N 1
ATOM 824 C CA . LEU A 1 101 ? -1.053 -11.111 8.088 1.00 94.56 101 LEU A CA 1
ATOM 825 C C . LEU A 1 101 ? -0.956 -10.749 9.577 1.00 94.56 101 LEU A C 1
ATOM 827 O O . LEU A 1 101 ? -1.433 -11.508 10.419 1.00 94.56 101 LEU A O 1
ATOM 831 N N . ILE A 1 102 ? -0.392 -9.583 9.911 1.00 96.12 102 ILE A N 1
ATOM 832 C CA . ILE A 1 102 ? -0.223 -9.143 11.309 1.00 96.12 102 ILE A CA 1
ATOM 833 C C . ILE A 1 102 ? -1.421 -8.356 11.858 1.00 96.12 102 ILE A C 1
ATOM 835 O O . ILE A 1 102 ? -1.565 -8.212 13.072 1.00 96.12 102 ILE A O 1
ATOM 839 N N . ALA A 1 103 ? -2.294 -7.838 10.993 1.00 95.75 103 ALA A N 1
ATOM 840 C CA . ALA A 1 103 ? -3.395 -6.968 11.388 1.00 95.75 103 ALA A CA 1
ATOM 841 C C . ALA A 1 103 ? -4.376 -7.604 12.390 1.00 95.75 103 ALA A C 1
ATOM 843 O O . ALA A 1 103 ? -4.780 -6.891 13.309 1.00 95.75 103 ALA A O 1
ATOM 844 N N . PRO A 1 104 ? -4.741 -8.902 12.303 1.00 95.31 104 PRO A N 1
ATOM 845 C CA . PRO A 1 104 ? -5.557 -9.543 13.332 1.00 95.31 104 PRO A CA 1
ATOM 846 C C . PRO A 1 104 ? -4.903 -9.521 14.714 1.00 95.31 104 PRO A C 1
ATOM 848 O O . PRO A 1 104 ? -5.559 -9.177 15.692 1.00 95.31 104 PRO A O 1
ATOM 851 N N . LEU A 1 105 ? -3.602 -9.821 14.795 1.00 95.44 105 LEU A N 1
ATOM 852 C CA . LEU A 1 105 ? -2.857 -9.779 16.054 1.00 95.44 105 LEU A CA 1
ATOM 853 C C . LEU A 1 105 ? -2.855 -8.363 16.639 1.00 95.44 105 LEU A C 1
ATOM 855 O O . LEU A 1 105 ? -3.159 -8.185 17.815 1.00 95.44 105 LEU A O 1
ATOM 859 N N . LEU A 1 106 ? -2.575 -7.355 15.808 1.00 95.12 106 LEU A N 1
ATOM 860 C CA . LEU A 1 106 ? -2.629 -5.952 16.224 1.00 95.12 106 LEU A CA 1
ATOM 861 C C . LEU A 1 106 ? -4.028 -5.555 16.686 1.00 95.12 106 LEU A C 1
ATOM 863 O O . LEU A 1 106 ? -4.167 -4.873 17.695 1.00 95.12 106 LEU A O 1
ATOM 867 N N . TYR A 1 107 ? -5.065 -5.998 15.979 1.00 94.31 107 TYR A N 1
ATOM 868 C CA . TYR A 1 107 ? -6.447 -5.729 16.344 1.00 94.31 107 TYR A CA 1
ATOM 869 C C . TYR A 1 107 ? -6.812 -6.325 17.698 1.00 94.31 107 TYR A C 1
ATOM 871 O O . TYR A 1 107 ? -7.364 -5.604 18.528 1.00 94.31 107 TYR A O 1
ATOM 879 N N . PHE A 1 108 ? -6.469 -7.586 17.961 1.00 93.69 108 PHE A N 1
ATOM 880 C CA . PHE A 1 108 ? -6.723 -8.198 19.265 1.00 93.69 108 PHE A CA 1
ATOM 881 C C . PHE A 1 108 ? -5.917 -7.528 20.376 1.00 93.69 108 PHE A C 1
ATOM 883 O O . PHE A 1 108 ? -6.482 -7.220 21.421 1.00 93.69 108 PHE A O 1
ATOM 890 N N . LEU A 1 109 ? -4.640 -7.218 20.133 1.00 94.19 109 LEU A N 1
ATOM 891 C CA . LEU A 1 109 ? -3.791 -6.506 21.088 1.00 94.19 109 LEU A CA 1
ATOM 892 C C . LEU A 1 109 ? -4.359 -5.119 21.433 1.00 94.19 109 LEU A C 1
ATOM 894 O O . LEU A 1 109 ? -4.442 -4.755 22.602 1.00 94.19 109 LEU A O 1
ATOM 898 N N . ILE A 1 110 ? -4.797 -4.360 20.426 1.00 92.69 110 ILE A N 1
ATOM 899 C CA . ILE A 1 110 ? -5.383 -3.021 20.591 1.00 92.69 110 ILE A CA 1
ATOM 900 C C . ILE A 1 110 ? -6.781 -3.087 21.212 1.00 92.69 110 ILE A C 1
ATOM 902 O O . ILE A 1 110 ? -7.175 -2.161 21.913 1.00 92.69 110 ILE A O 1
ATOM 906 N N . SER A 1 111 ? -7.532 -4.161 20.976 1.00 89.19 111 SER A N 1
ATOM 907 C CA . SER A 1 111 ? -8.884 -4.335 21.518 1.00 89.19 111 SER A CA 1
ATOM 908 C C . SER A 1 111 ? -8.894 -4.936 22.927 1.00 89.19 111 SER A C 1
ATOM 910 O O . SER A 1 111 ? -9.917 -4.846 23.603 1.00 89.19 111 SER A O 1
ATOM 912 N N . PHE A 1 112 ? -7.771 -5.510 23.379 1.00 90.25 112 PHE A N 1
ATOM 913 C CA . PHE A 1 112 ? -7.621 -6.138 24.694 1.00 90.25 112 PHE A CA 1
ATOM 914 C C . PHE A 1 112 ? -7.864 -5.173 25.869 1.00 90.25 112 PHE A C 1
ATOM 916 O O . PHE A 1 112 ? -8.604 -5.537 26.785 1.00 90.25 112 PHE A O 1
ATOM 923 N N . PRO A 1 113 ? -7.330 -3.933 25.875 1.00 89.44 113 PRO A N 1
ATOM 924 C CA . PRO A 1 113 ? -7.686 -2.953 26.890 1.00 89.44 113 PRO A CA 1
ATOM 925 C C . PRO A 1 113 ? -9.191 -2.661 26.953 1.00 89.44 113 PRO A C 1
ATOM 927 O O . PRO A 1 113 ? -9.832 -2.381 25.934 1.00 89.44 113 PRO A O 1
ATOM 930 N N . ALA A 1 114 ? -9.738 -2.644 28.171 1.00 81.19 114 ALA A N 1
ATOM 931 C CA . ALA A 1 114 ? -11.160 -2.389 28.405 1.00 81.19 114 ALA A CA 1
ATOM 932 C C . ALA A 1 114 ? -11.561 -0.932 28.115 1.00 81.19 114 ALA A C 1
ATOM 934 O O . ALA A 1 114 ? -12.675 -0.674 27.663 1.00 81.19 114 ALA A O 1
ATOM 935 N N . THR A 1 115 ? -10.663 0.030 28.360 1.00 87.44 115 THR A N 1
ATOM 936 C CA . THR A 1 115 ? -10.958 1.460 28.205 1.00 87.44 115 THR A CA 1
ATOM 937 C C . THR A 1 115 ? -10.401 2.016 26.900 1.00 87.44 115 THR A C 1
ATOM 939 O O . THR A 1 115 ? -9.263 1.737 26.517 1.00 87.44 115 THR A O 1
ATOM 942 N N . LYS A 1 116 ? -11.175 2.890 26.245 1.00 84.12 116 LYS A N 1
ATOM 943 C CA . LYS A 1 116 ? -10.759 3.607 25.029 1.00 84.12 116 LYS A CA 1
ATOM 944 C C . LYS A 1 116 ? -9.422 4.331 25.200 1.00 84.12 116 LYS A C 1
ATOM 946 O O . LYS A 1 116 ? -8.580 4.286 24.308 1.00 84.12 116 LYS A O 1
ATOM 951 N N . GLY A 1 117 ? -9.219 4.975 26.352 1.00 85.44 117 GLY A N 1
ATOM 952 C CA . GLY A 1 117 ? -7.988 5.703 26.657 1.00 85.44 117 GLY A CA 1
ATOM 953 C C . GLY A 1 117 ? -6.753 4.809 26.567 1.00 85.44 117 GLY A C 1
ATOM 954 O O . GLY A 1 117 ? -5.788 5.170 25.900 1.00 85.44 117 GLY A O 1
ATOM 955 N N . LEU A 1 118 ? -6.815 3.604 27.141 1.00 89.88 118 LEU A N 1
ATOM 956 C CA . LEU A 1 118 ? -5.694 2.667 27.107 1.00 89.88 118 LEU A CA 1
ATOM 957 C C . LEU A 1 118 ? -5.442 2.114 25.693 1.00 89.88 118 LEU A C 1
ATOM 959 O O . LEU A 1 118 ? -4.287 1.961 25.303 1.00 89.88 118 LEU A O 1
ATOM 963 N N . ARG A 1 119 ? -6.494 1.907 24.883 1.00 91.00 119 ARG A N 1
ATOM 964 C CA . ARG A 1 119 ? -6.344 1.546 23.457 1.00 91.00 119 ARG A CA 1
ATOM 965 C C . ARG A 1 119 ? -5.618 2.635 22.671 1.00 91.00 119 ARG A C 1
ATOM 967 O O . ARG A 1 119 ? -4.702 2.332 21.913 1.00 91.00 119 ARG A O 1
ATOM 974 N N . ILE A 1 120 ? -6.000 3.901 22.865 1.00 90.25 120 ILE A N 1
ATOM 975 C CA . ILE A 1 120 ? -5.354 5.047 22.207 1.00 90.25 120 ILE A CA 1
ATOM 976 C C . ILE A 1 120 ? -3.888 5.144 22.631 1.00 90.25 120 ILE A C 1
ATOM 978 O O . ILE A 1 120 ? -3.023 5.245 21.766 1.00 90.25 120 ILE A O 1
ATOM 982 N N . VAL A 1 121 ? -3.595 5.056 23.933 1.00 90.75 121 VAL A N 1
ATOM 983 C CA . VAL A 1 121 ? -2.215 5.075 24.448 1.00 90.75 121 VAL A CA 1
ATOM 984 C C . VAL A 1 121 ? -1.384 3.957 23.819 1.00 90.75 121 VAL A C 1
ATOM 986 O O . VAL A 1 121 ? -0.289 4.217 23.332 1.00 90.75 121 VAL A O 1
ATOM 989 N N . LEU A 1 122 ? -1.918 2.737 23.740 1.00 93.88 122 LEU A N 1
ATOM 990 C CA . LEU A 1 122 ? -1.238 1.612 23.100 1.00 93.88 122 LEU A CA 1
ATOM 991 C C . LEU A 1 122 ? -0.964 1.862 21.607 1.00 93.88 122 LEU A C 1
ATOM 993 O O . LEU A 1 122 ? 0.149 1.621 21.143 1.00 93.88 122 LEU A O 1
ATOM 997 N N . ILE A 1 123 ? -1.936 2.393 20.857 1.00 94.00 123 ILE A N 1
ATOM 998 C CA . ILE A 1 123 ? -1.733 2.767 19.447 1.00 94.00 123 ILE A CA 1
ATOM 999 C C . ILE A 1 123 ? -0.634 3.829 19.320 1.00 94.00 123 ILE A C 1
ATOM 1001 O O . ILE A 1 123 ? 0.219 3.718 18.438 1.00 94.00 123 ILE A O 1
ATOM 1005 N N . LEU A 1 124 ? -0.627 4.841 20.193 1.00 92.62 124 LEU A N 1
ATOM 1006 C CA . LEU A 1 124 ? 0.387 5.897 20.195 1.00 92.62 124 LEU A CA 1
ATOM 1007 C C . LEU A 1 124 ? 1.781 5.348 20.521 1.00 92.62 124 LEU A C 1
ATOM 1009 O O . LEU A 1 124 ? 2.735 5.719 19.845 1.00 92.62 124 LEU A O 1
ATOM 1013 N N . ILE A 1 125 ? 1.897 4.419 21.476 1.00 94.94 125 ILE A N 1
ATOM 1014 C CA . ILE A 1 125 ? 3.161 3.736 21.794 1.00 94.94 125 ILE A CA 1
ATOM 1015 C C . ILE A 1 125 ? 3.669 2.959 20.575 1.00 94.94 125 ILE A C 1
ATOM 1017 O O . ILE A 1 125 ? 4.812 3.144 20.168 1.00 94.94 125 ILE A O 1
ATOM 1021 N N . LEU A 1 126 ? 2.827 2.137 19.941 1.00 95.44 126 LEU A N 1
ATOM 1022 C CA . LEU A 1 126 ? 3.220 1.370 18.750 1.00 95.44 126 LEU A CA 1
ATOM 1023 C C . LEU A 1 126 ? 3.600 2.283 17.571 1.00 95.44 126 LEU A C 1
ATOM 1025 O O . LEU A 1 126 ? 4.532 1.990 16.822 1.00 95.44 126 LEU A O 1
ATOM 1029 N N . THR A 1 127 ? 2.900 3.411 17.426 1.00 94.44 127 THR A N 1
ATOM 1030 C CA . THR A 1 127 ? 3.204 4.446 16.428 1.00 94.44 127 THR A CA 1
ATOM 1031 C C . THR A 1 127 ? 4.569 5.070 16.709 1.00 94.44 127 THR A C 1
ATOM 1033 O O . THR A 1 127 ? 5.382 5.175 15.794 1.00 94.44 127 THR A O 1
ATOM 1036 N N . ALA A 1 128 ? 4.850 5.426 17.966 1.00 91.75 128 ALA A N 1
ATOM 1037 C CA . ALA A 1 128 ? 6.132 5.982 18.383 1.00 91.75 128 ALA A CA 1
ATOM 1038 C C . ALA A 1 128 ? 7.279 4.992 18.144 1.00 91.75 128 ALA A C 1
ATOM 1040 O O . ALA A 1 128 ? 8.270 5.372 17.535 1.00 91.75 128 ALA A O 1
ATOM 1041 N N . VAL A 1 129 ? 7.114 3.715 18.511 1.00 95.50 129 VAL A N 1
ATOM 1042 C CA . VAL A 1 129 ? 8.110 2.660 18.244 1.00 95.50 129 VAL A CA 1
ATOM 1043 C C . VAL A 1 129 ? 8.402 2.542 16.747 1.00 95.50 129 VAL A C 1
ATOM 1045 O O . VAL A 1 129 ? 9.560 2.506 16.342 1.00 95.50 129 VAL A O 1
ATOM 1048 N N . SER A 1 130 ? 7.368 2.527 15.904 1.00 94.62 130 SER A N 1
ATOM 1049 C CA . SER A 1 130 ? 7.542 2.466 14.449 1.00 94.62 130 SER A CA 1
ATOM 1050 C C . SER A 1 130 ? 8.238 3.709 13.881 1.00 94.62 130 SER A C 1
ATOM 1052 O O . SER A 1 130 ? 9.094 3.577 13.007 1.00 94.62 130 SER A O 1
ATOM 1054 N N . LEU A 1 131 ? 7.929 4.902 14.400 1.00 90.88 131 LEU A N 1
ATOM 1055 C CA . LEU A 1 131 ? 8.622 6.142 14.034 1.00 90.88 131 LEU A CA 1
ATOM 1056 C C . LEU A 1 131 ? 10.076 6.162 14.521 1.00 90.88 131 LEU A C 1
ATOM 1058 O O . LEU A 1 131 ? 10.941 6.669 13.817 1.00 90.88 131 LEU A O 1
ATOM 1062 N N . THR A 1 132 ? 10.374 5.578 15.681 1.00 90.50 132 THR A N 1
ATOM 1063 C CA . THR A 1 132 ? 11.751 5.380 16.145 1.00 90.50 132 THR A CA 1
ATOM 1064 C C . THR A 1 132 ? 12.507 4.474 15.177 1.00 90.50 132 THR A C 1
ATOM 1066 O O . THR A 1 132 ? 13.567 4.861 14.695 1.00 90.50 132 THR A O 1
ATOM 1069 N N . LEU A 1 133 ? 11.945 3.314 14.817 1.00 92.50 133 LEU A N 1
ATOM 1070 C CA . LEU A 1 133 ? 12.560 2.419 13.829 1.00 92.50 133 LEU A CA 1
ATOM 1071 C C . LEU A 1 133 ? 12.792 3.123 12.490 1.00 92.50 133 LEU A C 1
ATOM 1073 O O . LEU A 1 133 ? 13.860 2.974 11.905 1.00 92.50 133 LEU A O 1
ATOM 1077 N N . TYR A 1 134 ? 11.829 3.929 12.040 1.00 89.69 134 TYR A N 1
ATOM 1078 C CA . TYR A 1 134 ? 11.983 4.769 10.858 1.00 89.69 134 TYR A CA 1
ATOM 1079 C C . TYR A 1 134 ? 13.189 5.712 10.993 1.00 89.69 134 TYR A C 1
ATOM 1081 O O . TYR A 1 134 ? 14.079 5.681 10.154 1.00 89.69 134 TYR A O 1
ATOM 1089 N N . SER A 1 135 ? 13.278 6.493 12.070 1.00 88.19 135 SER A N 1
ATOM 1090 C CA . SER A 1 135 ? 14.349 7.484 12.251 1.00 88.19 135 SER A CA 1
ATOM 1091 C C . SER A 1 135 ? 15.757 6.887 12.357 1.00 88.19 135 SER A C 1
ATOM 1093 O O . SER A 1 135 ? 16.718 7.559 11.996 1.00 88.19 135 SER A O 1
ATOM 1095 N N . PHE A 1 136 ? 15.890 5.649 12.844 1.00 91.12 136 PHE A N 1
ATOM 1096 C CA . PHE A 1 136 ? 17.186 4.981 13.031 1.00 91.12 136 PHE A CA 1
ATOM 1097 C C . PHE A 1 136 ? 17.576 4.017 11.897 1.00 91.12 136 PHE A C 1
ATOM 1099 O O . PHE A 1 136 ? 18.663 3.446 11.940 1.00 91.12 136 PHE A O 1
ATOM 1106 N N . SER A 1 137 ? 16.720 3.823 10.891 1.00 91.62 137 SER A N 1
ATOM 1107 C CA . SER A 1 137 ? 17.007 2.945 9.746 1.00 91.62 137 SER A CA 1
ATOM 1108 C C . SER A 1 137 ? 17.662 3.703 8.588 1.00 91.62 137 SER A C 1
ATOM 1110 O O . SER A 1 137 ? 17.521 4.919 8.482 1.00 91.62 137 SER A O 1
ATOM 1112 N N . ASP A 1 138 ? 18.332 2.995 7.676 1.00 91.62 138 ASP A N 1
ATOM 1113 C CA . ASP A 1 138 ? 18.820 3.573 6.418 1.00 91.62 138 ASP A CA 1
ATOM 1114 C C . ASP A 1 138 ? 17.663 3.942 5.466 1.00 91.62 138 ASP A C 1
ATOM 1116 O O . ASP A 1 138 ? 16.534 3.466 5.611 1.00 91.62 138 ASP A O 1
ATOM 1120 N N . ALA A 1 139 ? 17.938 4.777 4.459 1.00 89.00 139 ALA A N 1
ATOM 1121 C CA . ALA A 1 139 ? 16.918 5.300 3.545 1.00 89.00 139 ALA A CA 1
ATOM 1122 C C . ALA A 1 139 ? 16.136 4.206 2.788 1.00 89.00 139 ALA A C 1
ATOM 1124 O O . ALA A 1 139 ? 14.937 4.371 2.537 1.00 89.00 139 ALA A O 1
ATOM 1125 N N . THR A 1 140 ? 16.784 3.090 2.443 1.00 91.69 140 THR A N 1
ATOM 1126 C CA . THR A 1 140 ? 16.154 1.968 1.735 1.00 91.69 140 THR A CA 1
ATOM 1127 C C . THR A 1 140 ? 15.219 1.220 2.679 1.00 91.69 140 THR A C 1
ATOM 1129 O O . THR A 1 140 ? 14.040 1.026 2.365 1.00 91.69 140 THR A O 1
ATOM 1132 N N . THR A 1 141 ? 15.690 0.879 3.878 1.00 94.00 141 THR A N 1
ATOM 1133 C CA . THR A 1 141 ? 14.865 0.224 4.902 1.00 94.00 141 THR A CA 1
ATOM 1134 C C . THR A 1 141 ? 13.684 1.100 5.308 1.00 94.00 141 THR A C 1
ATOM 1136 O O . THR A 1 141 ? 12.549 0.627 5.294 1.00 94.00 141 THR A O 1
ATOM 1139 N N . GLN A 1 142 ? 13.898 2.396 5.556 1.00 91.50 142 GLN A N 1
ATOM 1140 C CA . GLN A 1 142 ? 12.827 3.363 5.832 1.00 91.50 142 GLN A CA 1
ATOM 1141 C C . GLN A 1 142 ? 11.716 3.339 4.774 1.00 91.50 142 GLN A C 1
ATOM 1143 O O . GLN A 1 142 ? 10.537 3.533 5.089 1.00 91.50 142 GLN A O 1
ATOM 1148 N N . PHE A 1 143 ? 12.086 3.134 3.507 1.00 89.69 143 PHE A N 1
ATOM 1149 C CA . PHE A 1 143 ? 11.155 3.149 2.388 1.00 89.69 143 PHE A CA 1
ATOM 1150 C C . PHE A 1 143 ? 10.421 1.814 2.196 1.00 89.69 143 PHE A C 1
ATOM 1152 O O . PHE A 1 143 ? 9.221 1.825 1.931 1.00 89.69 143 PHE A O 1
ATOM 1159 N N . TYR A 1 144 ? 11.079 0.669 2.350 1.00 94.69 144 TYR A N 1
ATOM 1160 C CA . TYR A 1 144 ? 10.486 -0.627 1.987 1.00 94.69 144 TYR A CA 1
ATOM 1161 C C . TYR A 1 144 ? 10.018 -1.478 3.178 1.00 94.69 144 TYR A C 1
ATOM 1163 O O . TYR A 1 144 ? 9.229 -2.412 3.000 1.00 94.69 144 TYR A O 1
ATOM 1171 N N . SER A 1 145 ? 10.479 -1.183 4.394 1.00 95.88 145 SER A N 1
ATOM 1172 C CA . SER A 1 145 ? 10.164 -1.966 5.593 1.00 95.88 145 SER A CA 1
ATOM 1173 C C . SER A 1 145 ? 8.734 -1.722 6.076 1.00 95.88 145 SER A C 1
ATOM 1175 O O . SER A 1 145 ? 8.301 -0.581 6.248 1.00 95.88 145 SER A O 1
ATOM 1177 N N . LEU A 1 146 ? 8.016 -2.803 6.396 1.00 96.56 146 LEU A N 1
ATOM 1178 C CA . LEU A 1 146 ? 6.736 -2.709 7.101 1.00 96.56 146 LEU A CA 1
ATOM 1179 C C . LEU A 1 146 ? 6.914 -2.091 8.494 1.00 96.56 146 LEU A C 1
ATOM 1181 O O . LEU A 1 146 ? 6.115 -1.253 8.898 1.00 96.56 146 LEU A O 1
ATOM 1185 N N . GLN A 1 147 ? 7.966 -2.465 9.221 1.00 95.50 147 GLN A N 1
ATOM 1186 C CA . GLN A 1 147 ? 8.223 -2.015 10.591 1.00 95.50 147 GLN A CA 1
ATOM 1187 C C . GLN A 1 147 ? 8.399 -0.489 10.667 1.00 95.50 147 GLN A C 1
ATOM 1189 O O . GLN A 1 147 ? 7.850 0.159 11.559 1.00 95.50 147 GLN A O 1
ATOM 1194 N N . CYS A 1 148 ? 9.076 0.097 9.677 1.00 93.56 148 CYS A N 1
ATOM 1195 C CA . CYS A 1 148 ? 9.260 1.548 9.563 1.00 93.56 148 CYS A CA 1
ATOM 1196 C C . CYS A 1 148 ? 7.999 2.294 9.097 1.00 93.56 148 CYS A C 1
ATOM 1198 O O . CYS A 1 148 ? 7.938 3.519 9.180 1.00 93.56 148 CYS A O 1
ATOM 1200 N N . ARG A 1 149 ? 6.993 1.580 8.574 1.00 92.69 149 ARG A N 1
ATOM 1201 C CA . ARG A 1 149 ? 5.784 2.171 7.973 1.00 92.69 149 ARG A CA 1
ATOM 1202 C C . ARG A 1 149 ? 4.501 1.811 8.706 1.00 92.69 149 ARG A C 1
ATOM 1204 O O . ARG A 1 149 ? 3.444 2.354 8.383 1.00 92.69 149 ARG A O 1
ATOM 1211 N N . ILE A 1 150 ? 4.566 0.935 9.709 1.00 95.81 150 ILE A N 1
ATOM 1212 C CA . ILE A 1 150 ? 3.373 0.451 10.401 1.00 95.81 150 ILE A CA 1
ATOM 1213 C C . ILE A 1 150 ? 2.614 1.575 11.114 1.00 95.81 150 ILE A C 1
ATOM 1215 O O . ILE A 1 150 ? 1.386 1.526 11.178 1.00 95.81 150 ILE A O 1
ATOM 1219 N N . TRP A 1 151 ? 3.304 2.644 11.529 1.00 94.38 151 TRP A N 1
ATOM 1220 C CA . TRP A 1 151 ? 2.684 3.872 12.038 1.00 94.38 151 TRP A CA 1
ATOM 1221 C C . TRP A 1 151 ? 1.604 4.442 11.096 1.00 94.38 151 TRP A C 1
ATOM 1223 O O . TRP A 1 151 ? 0.572 4.916 11.567 1.00 94.38 151 TRP A O 1
ATOM 1233 N N . GLN A 1 152 ? 1.761 4.322 9.770 1.00 94.38 152 GLN A N 1
ATOM 1234 C CA . GLN A 1 152 ? 0.774 4.790 8.782 1.00 94.38 152 GLN A CA 1
ATOM 1235 C C . GLN A 1 152 ? -0.535 3.989 8.860 1.00 94.38 152 GLN A C 1
ATOM 1237 O O . GLN A 1 152 ? -1.634 4.539 8.737 1.00 94.38 152 GLN A O 1
ATOM 1242 N N . PHE A 1 153 ? -0.432 2.678 9.089 1.00 96.19 153 PHE A N 1
ATOM 1243 C CA . PHE A 1 153 ? -1.587 1.804 9.286 1.00 96.19 153 PHE A CA 1
ATOM 1244 C C . PHE A 1 153 ? -2.213 2.014 10.672 1.00 96.19 153 PHE A C 1
ATOM 1246 O O . PHE A 1 153 ? -3.440 2.040 10.791 1.00 96.19 153 PHE A O 1
ATOM 1253 N N . LEU A 1 154 ? -1.389 2.240 11.699 1.00 96.19 154 LEU A N 1
ATOM 1254 C CA . LEU A 1 154 ? -1.833 2.511 13.068 1.00 96.19 154 LEU A CA 1
ATOM 1255 C C . LEU A 1 154 ? -2.632 3.816 13.185 1.00 96.19 154 LEU A C 1
ATOM 1257 O O . LEU A 1 154 ? -3.636 3.841 13.892 1.00 96.19 154 LEU A O 1
ATOM 1261 N N . LEU A 1 155 ? -2.290 4.858 12.418 1.00 94.44 155 LEU A N 1
ATOM 1262 C CA . LEU A 1 155 ? -3.134 6.058 12.294 1.00 94.44 155 LEU A CA 1
ATOM 1263 C C . LEU A 1 155 ? -4.539 5.728 11.757 1.00 94.44 155 LEU A C 1
ATOM 1265 O O . LEU A 1 155 ? -5.531 6.321 12.178 1.00 94.44 155 LEU A O 1
ATOM 1269 N N . GLY A 1 156 ? -4.647 4.742 10.863 1.00 93.44 156 GLY A N 1
ATOM 1270 C CA . GLY A 1 156 ? -5.936 4.219 10.410 1.00 93.44 156 GLY A CA 1
ATOM 1271 C C . GLY A 1 156 ? -6.694 3.459 11.504 1.00 93.44 156 GLY A C 1
ATOM 1272 O O . GLY A 1 156 ? -7.899 3.647 11.652 1.00 93.44 156 GLY A O 1
ATOM 1273 N N . PHE A 1 157 ? -6.000 2.644 12.303 1.00 92.44 157 PHE A N 1
ATOM 1274 C CA . PHE A 1 157 ? -6.585 1.973 13.473 1.00 92.44 157 PHE A CA 1
ATOM 1275 C C . PHE A 1 157 ? -7.094 2.976 14.510 1.00 92.44 157 PHE A C 1
ATOM 1277 O O . PHE A 1 157 ? -8.184 2.792 15.058 1.00 92.44 157 PHE A O 1
ATOM 1284 N N . LEU A 1 158 ? -6.337 4.052 14.747 1.00 92.12 158 LEU A N 1
ATOM 1285 C CA . LEU A 1 158 ? -6.756 5.156 15.602 1.00 92.12 158 LEU A CA 1
ATOM 1286 C C . LEU A 1 158 ? -8.053 5.768 15.073 1.00 92.12 158 LEU A C 1
ATOM 1288 O O . LEU A 1 158 ? -9.029 5.855 15.814 1.00 92.12 158 LEU A O 1
ATOM 1292 N N . ALA A 1 159 ? -8.101 6.102 13.781 1.00 89.88 159 ALA A N 1
ATOM 1293 C CA . ALA A 1 159 ? -9.305 6.645 13.162 1.00 89.88 159 ALA A CA 1
ATOM 1294 C C . ALA A 1 159 ? -10.520 5.705 13.308 1.00 89.88 159 ALA A C 1
ATOM 1296 O O . ALA A 1 159 ? -11.614 6.162 13.629 1.00 89.88 159 ALA A O 1
ATOM 1297 N N . ALA A 1 160 ? -10.336 4.388 13.157 1.00 88.81 160 ALA A N 1
ATOM 1298 C CA . ALA A 1 160 ? -11.420 3.411 13.299 1.00 88.81 160 ALA A CA 1
ATOM 1299 C C . ALA A 1 160 ? -11.959 3.337 14.738 1.00 88.81 160 ALA A C 1
ATOM 1301 O O . ALA A 1 160 ? -13.173 3.269 14.947 1.00 88.81 160 ALA A O 1
ATOM 1302 N N . ASN A 1 161 ? -11.072 3.408 15.735 1.00 84.69 161 ASN A N 1
ATOM 1303 C CA . ASN A 1 161 ? -11.451 3.445 17.152 1.00 84.69 161 ASN A CA 1
ATOM 1304 C C . ASN A 1 161 ? -12.166 4.751 17.533 1.00 84.69 161 ASN A C 1
ATOM 1306 O O . ASN A 1 161 ? -13.042 4.751 18.398 1.00 84.69 161 ASN A O 1
ATOM 1310 N N . LEU A 1 162 ? -11.813 5.866 16.889 1.00 83.88 162 LEU A N 1
ATOM 1311 C CA . LEU A 1 162 ? -12.493 7.145 17.096 1.00 83.88 162 LEU A CA 1
ATOM 1312 C C . LEU A 1 162 ? -13.899 7.153 16.483 1.00 83.88 162 LEU A C 1
ATOM 1314 O O . LEU A 1 162 ? -14.807 7.702 17.094 1.00 83.88 162 LEU A O 1
ATOM 1318 N N . VAL A 1 163 ? -14.082 6.504 15.330 1.00 79.75 163 VAL A N 1
ATOM 1319 C CA . VAL A 1 163 ? -15.352 6.454 14.584 1.00 79.75 163 VAL A CA 1
ATOM 1320 C C . VAL A 1 163 ? -16.371 5.459 15.151 1.00 79.75 163 VAL A C 1
ATOM 1322 O O . VAL A 1 163 ? -17.566 5.739 15.164 1.00 79.75 163 VAL A O 1
ATOM 1325 N N . THR A 1 164 ? -15.930 4.271 15.576 1.00 67.75 164 THR A N 1
ATOM 1326 C CA . THR A 1 164 ? -16.844 3.158 15.915 1.00 67.75 164 THR A CA 1
ATOM 1327 C C . THR A 1 164 ? -17.666 3.433 17.181 1.00 67.75 164 THR A C 1
ATOM 1329 O O . THR A 1 164 ? -18.782 2.939 17.333 1.00 67.75 164 THR A O 1
ATOM 1332 N N . GLU A 1 165 ? -17.151 4.264 18.083 1.00 60.62 165 GLU A N 1
ATOM 1333 C CA . GLU A 1 165 ? -17.877 4.701 19.268 1.00 60.62 165 GLU A CA 1
ATOM 1334 C C . GLU A 1 165 ? -18.619 6.003 18.950 1.00 60.62 165 GLU A C 1
ATOM 1336 O O . GLU A 1 165 ? -18.008 7.065 18.946 1.00 60.62 165 GLU A O 1
ATOM 1341 N N . LYS A 1 166 ? -19.934 5.898 18.705 1.00 52.47 166 LYS A N 1
ATOM 1342 C CA . LYS A 1 166 ? -20.911 6.945 18.320 1.00 52.47 166 LYS A CA 1
ATOM 1343 C C . LYS A 1 166 ? -20.966 8.227 19.185 1.00 52.47 166 LYS A C 1
ATOM 1345 O O . LYS A 1 166 ? -21.938 8.970 19.092 1.00 52.47 166 LYS A O 1
ATOM 1350 N N . LYS A 1 167 ? -19.993 8.507 20.056 1.00 47.16 167 LYS A N 1
ATOM 1351 C CA . LYS A 1 167 ? -19.914 9.811 20.716 1.00 47.16 167 LYS A CA 1
ATOM 1352 C C . LYS A 1 167 ? -19.523 10.853 19.682 1.00 47.16 167 LYS A C 1
ATOM 1354 O O . LYS A 1 167 ? -18.514 10.694 19.004 1.00 47.16 167 LYS A O 1
ATOM 1359 N N . GLU A 1 168 ? -20.345 11.893 19.617 1.00 47.84 168 GLU A N 1
ATOM 1360 C CA . GLU A 1 168 ? -20.174 13.138 18.876 1.00 47.84 168 GLU A CA 1
ATOM 1361 C C . GLU A 1 168 ? -18.749 13.673 19.039 1.00 47.84 168 GLU A C 1
ATOM 1363 O O . GLU A 1 168 ? -18.455 14.511 19.891 1.00 47.84 168 GLU A O 1
ATOM 1368 N N . PHE A 1 169 ? -17.817 13.193 18.220 1.00 50.53 169 PHE A N 1
ATOM 1369 C CA . PHE A 1 169 ? -16.618 13.957 17.962 1.00 50.53 169 PHE A CA 1
ATOM 1370 C C . PHE A 1 169 ? -17.103 15.114 17.094 1.00 50.53 169 PHE A C 1
ATOM 1372 O O . PHE A 1 169 ? -17.162 15.004 15.871 1.00 50.53 169 PHE A O 1
ATOM 1379 N N . ALA A 1 170 ? -17.549 16.191 17.749 1.00 52.66 170 ALA A N 1
ATOM 1380 C CA . ALA A 1 170 ? -17.896 17.461 17.126 1.00 52.66 170 ALA A CA 1
ATOM 1381 C C . ALA A 1 170 ? -16.603 18.095 16.597 1.00 52.66 170 ALA A C 1
ATOM 1383 O O . ALA A 1 170 ? -16.073 19.073 17.118 1.00 52.66 170 ALA A O 1
ATOM 1384 N N . MET A 1 171 ? -16.019 17.449 15.593 1.00 58.56 171 MET A N 1
ATOM 1385 C CA . MET A 1 171 ? -14.880 17.964 14.872 1.00 58.56 171 MET A CA 1
ATOM 1386 C C . MET A 1 171 ? -15.374 19.195 14.124 1.00 58.56 171 MET A C 1
ATOM 1388 O O . MET A 1 171 ? -16.328 19.100 13.353 1.00 58.56 171 MET A O 1
ATOM 1392 N N . ASP A 1 172 ? -14.725 20.343 14.336 1.00 64.44 172 ASP A N 1
ATOM 1393 C CA . ASP A 1 172 ? -14.926 21.528 13.499 1.00 64.44 172 ASP A CA 1
ATOM 1394 C C . ASP A 1 172 ? -14.473 21.184 12.074 1.00 64.44 172 ASP A C 1
ATOM 1396 O O . ASP A 1 172 ? -13.310 21.333 11.681 1.00 64.44 172 ASP A O 1
ATOM 1400 N N . ARG A 1 173 ? -15.414 20.619 11.319 1.00 65.25 173 ARG A N 1
ATOM 1401 C CA . ARG A 1 173 ? -15.208 20.051 9.994 1.00 65.25 173 ARG A CA 1
ATOM 1402 C C . ARG A 1 173 ? -14.630 21.095 9.056 1.00 65.25 173 ARG A C 1
ATOM 1404 O O . ARG A 1 173 ? -13.723 20.791 8.290 1.00 65.25 173 ARG A O 1
ATOM 1411 N N . THR A 1 174 ? -15.094 22.334 9.162 1.00 64.06 174 THR A N 1
ATOM 1412 C CA . THR A 1 174 ? -14.636 23.451 8.339 1.00 64.06 174 THR A CA 1
ATOM 1413 C C . THR A 1 174 ? -13.186 23.815 8.654 1.00 64.06 174 THR A C 1
ATOM 1415 O O . THR A 1 174 ? -12.423 24.131 7.741 1.00 64.06 174 THR A O 1
ATOM 1418 N N . ARG A 1 175 ? -12.762 23.761 9.923 1.00 73.00 175 ARG A N 1
ATOM 1419 C CA . ARG A 1 175 ? -11.352 23.957 10.304 1.00 73.00 175 ARG A CA 1
ATOM 1420 C C . ARG A 1 175 ? -10.455 22.844 9.769 1.00 73.00 175 ARG A C 1
ATOM 1422 O O . ARG A 1 175 ? -9.438 23.142 9.150 1.00 73.00 175 ARG A O 1
ATOM 1429 N N . TRP A 1 176 ? -10.837 21.581 9.943 1.00 72.62 176 TRP A N 1
ATOM 1430 C CA . TRP A 1 176 ? -10.026 20.450 9.477 1.00 72.62 176 TRP A CA 1
ATOM 1431 C C . TRP A 1 176 ? -10.000 20.317 7.954 1.00 72.62 176 TRP A C 1
ATOM 1433 O O . TRP A 1 176 ? -8.943 20.051 7.390 1.00 72.62 176 TRP A O 1
ATOM 1443 N N . MET A 1 177 ? -11.119 20.576 7.271 1.00 69.31 177 MET A N 1
ATOM 1444 C CA . MET A 1 177 ? -11.158 20.649 5.807 1.00 69.31 177 MET A CA 1
ATOM 1445 C C . MET A 1 177 ? -10.249 21.757 5.285 1.00 69.31 177 MET A C 1
ATOM 1447 O O . MET A 1 177 ? -9.524 21.521 4.326 1.00 69.31 177 MET A O 1
ATOM 1451 N N . ARG A 1 178 ? -10.230 22.933 5.932 1.00 70.38 178 ARG A N 1
ATOM 1452 C CA . ARG A 1 178 ? -9.268 23.995 5.605 1.00 70.38 178 ARG A CA 1
ATOM 1453 C C . ARG A 1 178 ? -7.835 23.516 5.825 1.00 70.38 178 ARG A C 1
ATOM 1455 O O . ARG A 1 178 ? -7.030 23.619 4.911 1.00 70.38 178 ARG A O 1
ATOM 1462 N N . MET A 1 179 ? -7.522 22.921 6.976 1.00 72.50 179 MET A N 1
ATOM 1463 C CA . MET A 1 179 ? -6.176 22.397 7.244 1.00 72.50 179 MET A CA 1
ATOM 1464 C C . MET A 1 179 ? -5.726 21.372 6.199 1.00 72.50 179 MET A C 1
ATOM 1466 O O . MET A 1 179 ? -4.615 21.488 5.701 1.00 72.50 179 MET A O 1
ATOM 1470 N N . VAL A 1 180 ? -6.579 20.418 5.817 1.00 78.62 180 VAL A N 1
ATOM 1471 C CA . VAL A 1 180 ? -6.270 19.444 4.757 1.00 78.62 180 VAL A CA 1
ATOM 1472 C C . VAL A 1 180 ? -6.113 20.136 3.401 1.00 78.62 180 VAL A C 1
ATOM 1474 O O . VAL A 1 180 ? -5.157 19.850 2.684 1.00 78.62 180 VAL A O 1
ATOM 1477 N N . ALA A 1 181 ? -7.011 21.066 3.062 1.00 73.94 181 ALA A N 1
ATOM 1478 C CA . ALA A 1 181 ? -6.978 21.806 1.802 1.00 73.94 181 ALA A CA 1
ATOM 1479 C C . ALA A 1 181 ? -5.733 22.695 1.653 1.00 73.94 181 ALA A C 1
ATOM 1481 O O . ALA A 1 181 ? -5.315 22.946 0.530 1.00 73.94 181 ALA A O 1
ATOM 1482 N N . PHE A 1 182 ? -5.125 23.143 2.755 1.00 72.62 182 PHE A N 1
ATOM 1483 C CA . PHE A 1 182 ? -3.859 23.880 2.731 1.00 72.62 182 PHE A CA 1
ATOM 1484 C C . PHE A 1 182 ? -2.640 22.954 2.842 1.00 72.62 182 PHE A C 1
ATOM 1486 O O . PHE A 1 182 ? -1.719 23.054 2.035 1.00 72.62 182 PHE A O 1
ATOM 1493 N N . ALA A 1 183 ? -2.623 22.032 3.808 1.00 77.12 183 ALA A N 1
ATOM 1494 C CA . ALA A 1 183 ? -1.450 21.214 4.113 1.00 77.12 183 ALA A CA 1
ATOM 1495 C C . ALA A 1 183 ? -1.135 20.187 3.019 1.00 77.12 183 ALA A C 1
ATOM 1497 O O . ALA A 1 183 ? 0.037 19.969 2.712 1.00 77.12 183 ALA A O 1
ATOM 1498 N N . LEU A 1 184 ? -2.155 19.567 2.414 1.00 76.12 184 LEU A N 1
ATOM 1499 C CA . LEU A 1 184 ? -1.941 18.525 1.411 1.00 76.12 184 LEU A CA 1
ATOM 1500 C C . LEU A 1 184 ? -1.345 19.115 0.116 1.00 76.12 184 LEU A C 1
ATOM 1502 O O . LEU A 1 184 ? -0.266 18.662 -0.268 1.00 76.12 184 LEU A O 1
ATOM 1506 N N . PRO A 1 185 ? -1.920 20.169 -0.509 1.00 73.94 185 PRO A N 1
ATOM 1507 C CA . PRO A 1 185 ? -1.315 20.790 -1.685 1.00 73.94 185 PRO A CA 1
ATOM 1508 C C . PRO A 1 185 ? 0.030 21.454 -1.394 1.00 73.94 185 PRO A C 1
ATOM 1510 O O . PRO A 1 185 ? 0.917 21.338 -2.227 1.00 73.94 185 PRO A O 1
ATOM 1513 N N . ALA A 1 186 ? 0.215 22.090 -0.227 1.00 69.12 186 ALA A N 1
ATOM 1514 C CA . ALA A 1 186 ? 1.500 22.690 0.150 1.00 69.12 186 ALA A CA 1
ATOM 1515 C C . ALA A 1 186 ? 2.617 21.642 0.285 1.00 69.12 186 ALA A C 1
ATOM 1517 O O . ALA A 1 186 ? 3.755 21.870 -0.115 1.00 69.12 186 ALA A O 1
ATOM 1518 N N . THR A 1 187 ? 2.291 20.462 0.816 1.00 71.00 187 THR A N 1
ATOM 1519 C CA . THR A 1 187 ? 3.251 19.355 0.904 1.00 71.00 187 THR A CA 1
ATOM 1520 C C . THR A 1 187 ? 3.565 18.792 -0.482 1.00 71.00 187 THR A C 1
ATOM 1522 O O . THR A 1 187 ? 4.729 18.566 -0.808 1.00 71.00 187 THR A O 1
ATOM 1525 N N . LEU A 1 188 ? 2.539 18.600 -1.319 1.00 70.00 188 LEU A N 1
ATOM 1526 C CA . LEU A 1 188 ? 2.695 18.151 -2.706 1.00 70.00 188 LEU A CA 1
ATOM 1527 C C . LEU A 1 188 ? 3.506 19.146 -3.544 1.00 70.00 188 LEU A C 1
ATOM 1529 O O . LEU A 1 188 ? 4.361 18.724 -4.308 1.00 70.00 188 LEU A O 1
ATOM 1533 N N . SER A 1 189 ? 3.303 20.453 -3.389 1.00 63.66 189 SER A N 1
ATOM 1534 C CA . SER A 1 189 ? 4.058 21.457 -4.139 1.00 63.66 189 SER A CA 1
ATOM 1535 C C . SER A 1 189 ? 5.525 21.512 -3.712 1.00 63.66 189 SER A C 1
ATOM 1537 O O . SER A 1 189 ? 6.392 21.507 -4.578 1.00 63.66 189 SER A O 1
ATOM 1539 N N . VAL A 1 190 ? 5.837 21.478 -2.414 1.00 66.88 190 VAL A N 1
ATOM 1540 C CA . VAL A 1 190 ? 7.237 21.457 -1.941 1.00 66.88 190 VAL A CA 1
ATOM 1541 C C . VAL A 1 190 ? 7.971 20.193 -2.396 1.00 66.88 190 VAL A C 1
ATOM 1543 O O . VAL A 1 190 ? 9.116 20.270 -2.834 1.00 66.88 190 VAL A O 1
ATOM 1546 N N . THR A 1 191 ? 7.312 19.036 -2.341 1.00 65.50 191 THR A N 1
ATOM 1547 C CA . THR A 1 191 ? 7.935 17.760 -2.727 1.00 65.50 191 THR A CA 1
ATOM 1548 C C . THR A 1 191 ? 8.069 17.599 -4.239 1.00 65.50 191 THR A C 1
ATOM 1550 O O .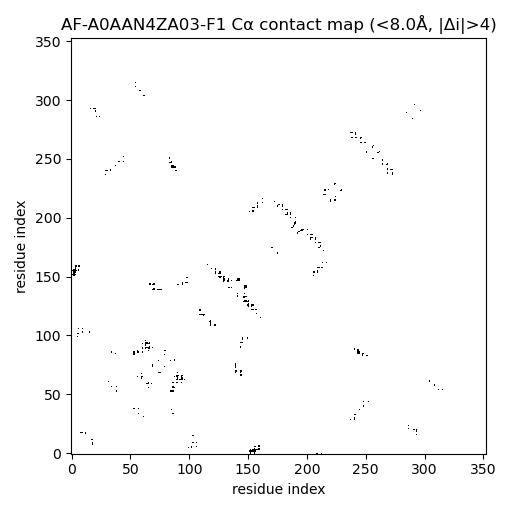 THR A 1 191 ? 9.132 17.203 -4.712 1.00 65.50 191 THR A O 1
ATOM 1553 N N . VAL A 1 192 ? 7.026 17.929 -5.008 1.00 61.41 192 VAL A N 1
ATOM 1554 C CA . VAL A 1 192 ? 7.000 17.744 -6.468 1.00 61.41 192 VAL A CA 1
ATOM 1555 C C . VAL A 1 192 ? 7.721 18.873 -7.202 1.00 61.41 192 VAL A C 1
ATOM 1557 O O . VAL A 1 192 ? 8.488 18.597 -8.117 1.00 61.41 192 VAL A O 1
ATOM 1560 N N . LEU A 1 193 ? 7.492 20.135 -6.821 1.00 59.94 193 LEU A N 1
ATOM 1561 C CA . LEU A 1 193 ? 8.096 21.291 -7.500 1.00 59.94 193 LEU A CA 1
ATOM 1562 C C . LEU A 1 193 ? 9.453 21.662 -6.905 1.00 59.94 193 LEU A C 1
ATOM 1564 O O . LEU A 1 193 ? 10.332 22.118 -7.628 1.00 59.94 193 LEU A O 1
ATOM 1568 N N . GLY A 1 194 ? 9.627 21.479 -5.595 1.00 56.44 194 GLY A N 1
ATOM 1569 C CA . GLY A 1 194 ? 10.890 21.779 -4.923 1.00 56.44 194 GLY A CA 1
ATOM 1570 C C . GLY A 1 194 ? 11.923 20.659 -5.027 1.00 56.44 194 GLY A C 1
ATOM 1571 O O . GLY A 1 194 ? 13.090 20.906 -4.750 1.00 56.44 194 GLY A O 1
ATOM 1572 N N . GLY A 1 195 ? 11.523 19.432 -5.385 1.00 55.91 195 GLY A N 1
ATOM 1573 C CA . GLY A 1 195 ? 12.419 18.269 -5.432 1.00 55.91 195 GLY A CA 1
ATOM 1574 C C . GLY A 1 195 ? 12.996 17.859 -4.068 1.00 55.91 195 GLY A C 1
ATOM 1575 O O . GLY A 1 195 ? 13.875 17.002 -4.004 1.00 55.91 195 GLY A O 1
ATOM 1576 N N . VAL A 1 196 ? 12.516 18.454 -2.969 1.00 52.12 196 VAL A N 1
ATOM 1577 C CA . VAL A 1 196 ? 12.998 18.202 -1.607 1.00 52.12 196 VAL A CA 1
ATOM 1578 C C . VAL A 1 196 ? 11.954 17.396 -0.838 1.00 52.12 196 VAL A C 1
ATOM 1580 O O . VAL A 1 196 ? 10.877 17.885 -0.499 1.00 52.12 196 VAL A O 1
ATOM 1583 N N . SER A 1 197 ? 12.298 16.153 -0.504 1.00 63.12 197 SER A N 1
ATOM 1584 C CA . SER A 1 197 ? 11.562 15.347 0.473 1.00 63.12 197 SER A CA 1
ATOM 1585 C C . SER A 1 197 ? 12.139 15.606 1.864 1.00 63.12 197 SER A C 1
ATOM 1587 O O . SER A 1 197 ? 13.166 15.036 2.225 1.00 63.12 197 SER A O 1
ATOM 1589 N N . LEU A 1 198 ? 11.465 16.431 2.668 1.00 57.38 198 LEU A N 1
ATOM 1590 C CA . LEU A 1 198 ? 11.877 16.733 4.049 1.00 57.38 198 LEU A CA 1
ATOM 1591 C C . LEU A 1 198 ? 11.634 15.571 5.034 1.00 57.38 198 LEU A C 1
ATOM 1593 O O . LEU A 1 198 ? 11.865 15.725 6.230 1.00 57.38 198 LEU A O 1
ATOM 1597 N N . GLY A 1 199 ? 11.089 14.433 4.585 1.00 67.81 199 GLY A N 1
ATOM 1598 C CA . GLY A 1 199 ? 10.729 13.284 5.428 1.00 67.81 199 GLY A CA 1
ATOM 1599 C C . GLY A 1 199 ? 9.462 13.504 6.268 1.00 67.81 199 GLY A C 1
ATOM 1600 O O . GLY A 1 199 ? 8.758 12.550 6.601 1.00 67.81 199 GLY A O 1
ATOM 1601 N N . ILE A 1 200 ? 9.135 14.766 6.560 1.00 76.56 200 ILE A N 1
ATOM 1602 C CA . ILE A 1 200 ? 7.916 15.216 7.247 1.00 76.56 200 ILE A CA 1
ATOM 1603 C C . ILE A 1 200 ? 6.692 15.139 6.320 1.00 76.56 200 ILE A C 1
ATOM 1605 O O . ILE A 1 200 ? 5.566 14.958 6.782 1.00 76.56 200 ILE A O 1
ATOM 1609 N N . ASP A 1 201 ? 6.901 15.208 5.006 1.00 81.50 201 ASP A N 1
ATOM 1610 C CA . ASP A 1 201 ? 5.870 15.092 3.972 1.00 81.50 201 AS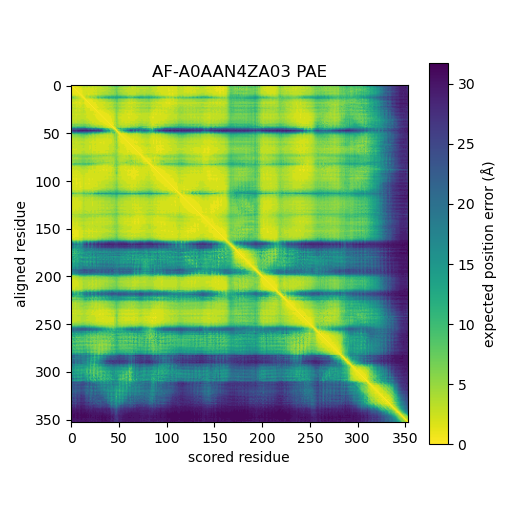P A CA 1
ATOM 1611 C C . ASP A 1 201 ? 5.015 13.829 4.148 1.00 81.50 201 ASP A C 1
ATOM 1613 O O . ASP A 1 201 ? 3.783 13.885 4.126 1.00 81.50 201 ASP A O 1
ATOM 1617 N N . ARG A 1 202 ? 5.660 12.697 4.447 1.00 84.00 202 ARG A N 1
ATOM 1618 C CA . ARG A 1 202 ? 4.984 11.417 4.700 1.00 84.00 202 ARG A CA 1
ATOM 1619 C C . ARG A 1 202 ? 4.071 11.488 5.918 1.00 84.00 202 ARG A C 1
ATOM 1621 O O . ARG A 1 202 ? 2.974 10.924 5.891 1.00 84.00 202 ARG A O 1
ATOM 1628 N N . ILE A 1 203 ? 4.518 12.164 6.977 1.00 85.06 203 ILE A N 1
ATOM 1629 C CA . ILE A 1 203 ? 3.755 12.367 8.215 1.00 85.06 203 ILE A CA 1
ATOM 1630 C C . ILE A 1 203 ? 2.533 13.231 7.916 1.00 85.06 203 ILE A C 1
ATOM 1632 O O . ILE A 1 203 ? 1.413 12.823 8.228 1.00 85.06 203 ILE A O 1
ATOM 1636 N N . ILE A 1 204 ? 2.727 14.364 7.235 1.00 86.19 204 ILE A N 1
ATOM 1637 C CA . ILE A 1 204 ? 1.639 15.283 6.878 1.00 86.19 204 ILE A CA 1
ATOM 1638 C C . ILE A 1 204 ? 0.592 14.568 6.021 1.00 86.19 204 ILE A C 1
ATOM 1640 O O . ILE A 1 204 ? -0.593 14.604 6.354 1.00 86.19 204 ILE A O 1
ATOM 1644 N N . VAL A 1 205 ? 1.009 13.864 4.965 1.00 87.12 205 VAL A N 1
ATOM 1645 C CA . VAL A 1 205 ? 0.100 13.132 4.065 1.00 87.12 205 VAL A CA 1
ATOM 1646 C C . VAL A 1 205 ? -0.664 12.038 4.816 1.00 87.12 205 VAL A C 1
ATOM 1648 O O . VAL A 1 205 ? -1.868 11.868 4.605 1.00 87.12 205 VAL A O 1
ATOM 1651 N N . SER A 1 206 ? -0.007 11.318 5.729 1.00 89.06 206 SER A N 1
ATOM 1652 C CA . SER A 1 206 ? -0.643 10.247 6.509 1.00 89.06 206 SER A CA 1
ATOM 1653 C C . SER A 1 206 ? -1.669 10.791 7.508 1.00 89.06 206 SER A C 1
ATOM 1655 O O . SER A 1 206 ? -2.769 10.244 7.611 1.00 89.06 206 SER A O 1
ATOM 1657 N N . ILE A 1 207 ? -1.353 11.898 8.191 1.00 89.06 207 ILE A N 1
ATOM 1658 C CA . ILE A 1 207 ? -2.287 12.593 9.090 1.00 89.06 207 ILE A CA 1
ATOM 1659 C C . ILE A 1 207 ? -3.465 13.159 8.292 1.00 89.06 207 ILE A C 1
ATOM 1661 O O . ILE A 1 207 ? -4.614 12.916 8.656 1.00 89.06 207 ILE A O 1
ATOM 1665 N N . CYS A 1 208 ? -3.208 13.842 7.171 1.00 88.62 208 CYS A N 1
ATOM 1666 C CA . CYS A 1 208 ? -4.263 14.360 6.296 1.00 88.62 208 CYS A CA 1
ATOM 1667 C C . CYS A 1 208 ? -5.184 13.234 5.814 1.00 88.62 208 CYS A C 1
ATOM 1669 O O . CYS A 1 208 ? -6.402 13.380 5.851 1.00 88.62 208 CYS A O 1
ATOM 1671 N N . SER A 1 209 ? -4.621 12.083 5.440 1.00 88.38 209 SER A N 1
ATOM 1672 C CA . SER A 1 209 ? -5.398 10.906 5.037 1.00 88.38 209 SER A CA 1
ATOM 1673 C C . SER A 1 209 ? -6.287 10.379 6.167 1.00 88.38 209 SER A C 1
ATOM 1675 O O . SER A 1 209 ? -7.442 10.033 5.926 1.00 88.38 209 SER A O 1
ATOM 1677 N N . ALA A 1 210 ? -5.781 10.324 7.404 1.00 87.94 210 ALA A N 1
ATOM 1678 C CA . ALA A 1 210 ? -6.578 9.924 8.565 1.00 87.94 210 ALA A CA 1
ATOM 1679 C C . ALA A 1 210 ? -7.717 10.922 8.840 1.00 87.94 210 ALA A C 1
ATOM 1681 O O . ALA A 1 210 ? -8.855 10.508 9.048 1.00 87.94 210 ALA A O 1
ATOM 1682 N N . VAL A 1 211 ? -7.440 12.227 8.757 1.00 85.75 211 VAL A N 1
ATOM 1683 C CA . VAL A 1 211 ? -8.445 13.292 8.912 1.00 85.75 211 VAL A CA 1
ATOM 1684 C C . VAL A 1 211 ? -9.520 13.216 7.822 1.00 85.75 211 VAL A C 1
ATOM 1686 O O . VAL A 1 211 ? -10.702 13.319 8.138 1.00 85.75 211 VAL A O 1
ATOM 1689 N N . ILE A 1 212 ? -9.146 12.976 6.559 1.00 85.25 212 ILE A N 1
ATOM 1690 C CA . ILE A 1 212 ? -10.105 12.791 5.454 1.00 85.25 212 ILE A CA 1
ATOM 1691 C C . ILE A 1 212 ? -11.046 11.619 5.746 1.00 85.25 212 ILE A C 1
ATOM 1693 O O . ILE A 1 212 ? -12.250 11.752 5.550 1.00 85.25 212 ILE A O 1
ATOM 1697 N N . VAL A 1 213 ? -10.524 10.495 6.245 1.00 83.56 213 VAL A N 1
ATOM 1698 C CA . VAL A 1 213 ? -11.344 9.329 6.611 1.00 83.56 213 VAL A CA 1
ATOM 1699 C C . VAL A 1 213 ? -12.294 9.652 7.768 1.00 83.56 213 VAL A C 1
ATOM 1701 O O . VAL A 1 213 ? -13.470 9.304 7.698 1.00 83.56 213 VAL A O 1
ATOM 1704 N N . LEU A 1 214 ? -11.818 10.360 8.797 1.00 80.38 214 LEU A N 1
ATOM 1705 C CA . LEU A 1 214 ? -12.651 10.793 9.924 1.00 80.38 214 LEU A CA 1
ATOM 1706 C C . LEU A 1 214 ? -13.801 11.710 9.476 1.00 80.38 214 LEU A C 1
ATOM 1708 O O . LEU A 1 214 ? -14.928 11.536 9.927 1.00 80.38 214 LEU A O 1
ATOM 1712 N N . ILE A 1 215 ? -13.533 12.650 8.562 1.00 78.19 215 ILE A N 1
ATOM 1713 C CA . ILE A 1 215 ? -14.551 13.557 8.004 1.00 78.19 215 ILE A CA 1
ATOM 1714 C C . ILE A 1 215 ? -15.494 12.818 7.042 1.00 78.19 215 ILE A C 1
ATOM 1716 O O . ILE A 1 215 ? -16.686 13.109 6.995 1.00 78.19 215 ILE A O 1
ATOM 1720 N N . GLY A 1 216 ? -14.963 11.897 6.235 1.00 73.94 216 GLY A N 1
ATOM 1721 C CA . GLY A 1 216 ? -15.705 11.187 5.192 1.00 73.94 216 GLY A CA 1
ATOM 1722 C C . GLY A 1 216 ? -16.624 10.081 5.704 1.00 73.94 216 GLY A C 1
ATOM 1723 O O . GLY A 1 216 ? -17.547 9.699 4.993 1.00 73.94 216 GLY A O 1
ATOM 1724 N N . ASN A 1 217 ? -16.406 9.584 6.925 1.00 71.00 217 ASN A N 1
ATOM 1725 C CA . ASN A 1 217 ? -17.270 8.571 7.530 1.00 71.00 217 ASN A CA 1
ATOM 1726 C C . ASN A 1 217 ? -18.649 9.122 7.956 1.00 71.00 217 ASN A C 1
ATOM 1728 O O . ASN A 1 217 ? -19.556 8.351 8.259 1.00 71.00 217 ASN A O 1
ATOM 1732 N N . ASP A 1 218 ? -18.832 10.441 7.961 1.00 64.44 218 ASP A N 1
ATOM 1733 C CA . ASP A 1 218 ? -20.147 11.057 8.100 1.00 64.44 218 ASP A CA 1
ATOM 1734 C C . ASP A 1 218 ? -20.833 11.133 6.722 1.00 64.44 218 ASP A C 1
ATOM 1736 O O . ASP A 1 218 ? -20.368 11.826 5.809 1.00 64.44 218 ASP A O 1
ATOM 1740 N N . HIS A 1 219 ? -21.953 10.418 6.558 1.00 58.31 219 HIS A N 1
ATOM 1741 C CA . HIS A 1 219 ? -22.720 10.314 5.305 1.00 58.31 219 HIS A CA 1
ATOM 1742 C C . HIS A 1 219 ? -23.182 11.672 4.735 1.00 58.31 219 HIS A C 1
ATOM 1744 O O . HIS A 1 219 ? -23.644 11.744 3.597 1.00 58.31 219 HIS A O 1
ATOM 1750 N N . GLN A 1 220 ? -23.041 12.762 5.492 1.00 57.88 220 GLN A N 1
ATOM 1751 C CA . GLN A 1 220 ? -23.371 14.123 5.072 1.00 57.88 220 GLN A CA 1
ATOM 1752 C C . GLN A 1 220 ? -22.302 14.789 4.183 1.00 57.88 220 GLN A C 1
ATOM 1754 O O . GLN A 1 220 ? -22.494 15.908 3.688 1.00 57.88 220 GLN A O 1
ATOM 1759 N N . SER A 1 221 ? -21.154 14.146 3.952 1.00 65.75 221 SER A N 1
ATOM 1760 C CA . SER A 1 221 ? -20.069 14.725 3.158 1.00 65.75 221 SER A CA 1
ATOM 1761 C C . SER A 1 221 ? -20.278 14.633 1.640 1.00 65.75 221 SER A C 1
ATOM 1763 O O . SER A 1 221 ? -19.586 13.883 0.960 1.00 65.75 221 SER A O 1
ATOM 1765 N N . ARG A 1 222 ? -21.152 15.485 1.077 1.00 66.75 222 ARG A N 1
ATOM 1766 C CA . ARG A 1 222 ? -21.428 15.547 -0.381 1.00 66.75 222 ARG A CA 1
ATOM 1767 C C . ARG A 1 222 ? -20.180 15.656 -1.270 1.00 66.75 222 ARG A C 1
ATOM 1769 O O . ARG A 1 222 ? -20.199 15.183 -2.401 1.00 66.75 222 ARG A O 1
ATOM 1776 N N . LEU A 1 223 ? -19.110 16.284 -0.772 1.00 72.56 223 LEU A N 1
ATOM 1777 C CA . LEU A 1 223 ? -17.844 16.410 -1.498 1.00 72.56 223 LEU A CA 1
ATOM 1778 C C . LEU A 1 223 ? -17.134 15.054 -1.631 1.00 72.56 223 LEU A C 1
ATOM 1780 O O . LEU A 1 223 ? -16.708 14.702 -2.723 1.00 72.56 223 LEU A O 1
ATOM 1784 N N . LEU A 1 224 ? -17.023 14.296 -0.532 1.00 72.38 224 LEU A N 1
ATOM 1785 C CA . LEU A 1 224 ? -16.303 13.016 -0.494 1.00 72.38 224 LEU A CA 1
ATOM 1786 C C . LEU A 1 224 ? -17.166 11.837 -0.965 1.00 72.38 224 LEU A C 1
ATOM 1788 O O . LEU A 1 224 ? -16.626 10.801 -1.335 1.00 72.38 224 LEU A O 1
ATOM 1792 N N . THR A 1 225 ? -18.490 12.000 -0.991 1.00 74.94 225 THR A N 1
ATOM 1793 C CA . THR A 1 225 ? -19.447 11.001 -1.491 1.00 74.94 225 THR A CA 1
ATOM 1794 C C . THR A 1 225 ? -19.911 11.283 -2.924 1.00 74.94 225 THR A C 1
ATOM 1796 O O . THR A 1 225 ? -20.961 10.792 -3.339 1.00 74.94 225 THR A O 1
ATOM 1799 N N . ASN A 1 226 ? -19.190 12.111 -3.690 1.00 84.81 226 ASN A N 1
ATOM 1800 C CA . ASN A 1 226 ? -19.501 12.302 -5.106 1.00 84.81 226 ASN A CA 1
ATOM 1801 C C . ASN A 1 226 ? -19.236 10.998 -5.872 1.00 84.81 226 ASN A C 1
ATOM 1803 O O . ASN A 1 226 ? -18.179 10.386 -5.717 1.00 84.81 226 ASN A O 1
ATOM 1807 N N . ARG A 1 227 ? -20.169 10.637 -6.762 1.00 86.25 227 ARG A N 1
ATOM 1808 C CA . ARG A 1 227 ? -20.092 9.491 -7.674 1.00 86.25 227 ARG A CA 1
ATOM 1809 C C . ARG A 1 227 ? -18.716 9.309 -8.314 1.00 86.25 227 ARG A C 1
ATOM 1811 O O . ARG A 1 227 ? -18.251 8.179 -8.377 1.00 86.25 227 ARG A O 1
ATOM 1818 N N . LEU A 1 228 ? -18.063 10.380 -8.773 1.00 85.31 228 LEU A N 1
ATOM 1819 C CA . LEU A 1 228 ? -16.745 10.269 -9.406 1.00 85.31 228 LEU A CA 1
ATOM 1820 C C . LEU A 1 228 ? -15.682 9.744 -8.430 1.00 85.31 228 LEU A C 1
ATOM 1822 O O . LEU A 1 228 ? -14.964 8.805 -8.760 1.00 85.31 228 LEU A O 1
ATOM 1826 N N . LEU A 1 229 ? -15.600 10.318 -7.227 1.00 83.12 229 LEU A N 1
ATOM 1827 C CA . LEU A 1 229 ? -14.626 9.900 -6.215 1.00 83.12 229 LEU A CA 1
ATOM 1828 C C . LEU A 1 229 ? -14.920 8.495 -5.696 1.00 83.12 229 LEU A C 1
ATOM 1830 O O . LEU A 1 229 ? -13.988 7.727 -5.477 1.00 83.12 229 LEU A O 1
ATOM 1834 N N . THR A 1 230 ? -16.198 8.141 -5.545 1.00 82.38 230 THR A N 1
ATOM 1835 C CA . THR A 1 230 ? -16.602 6.780 -5.175 1.00 82.38 230 THR A CA 1
ATOM 1836 C C . THR A 1 230 ? -16.167 5.776 -6.237 1.00 82.38 230 THR A C 1
ATOM 1838 O O . THR A 1 230 ? -15.494 4.812 -5.901 1.00 82.38 230 THR A O 1
ATOM 1841 N N . VAL A 1 231 ? -16.432 6.051 -7.520 1.00 83.31 231 VAL A N 1
ATOM 1842 C CA . VAL A 1 231 ? -16.009 5.190 -8.637 1.00 83.31 231 VAL A CA 1
ATOM 1843 C C . VAL A 1 231 ? -14.487 5.029 -8.675 1.00 83.31 231 VAL A C 1
ATOM 1845 O O . VAL A 1 231 ? -13.993 3.912 -8.793 1.00 83.31 231 VAL A O 1
ATOM 1848 N N . VAL A 1 232 ? -13.726 6.118 -8.539 1.00 83.56 232 VAL A N 1
ATOM 1849 C CA . VAL A 1 232 ? -12.254 6.041 -8.499 1.00 83.56 232 VAL A CA 1
ATOM 1850 C C . VAL A 1 232 ? -11.773 5.241 -7.285 1.00 83.56 232 VAL A C 1
ATOM 1852 O O . VAL A 1 232 ? -10.832 4.461 -7.400 1.00 83.56 232 VAL A O 1
ATOM 1855 N N . GLY A 1 233 ? -12.421 5.403 -6.129 1.00 83.31 233 GLY A N 1
ATOM 1856 C CA . GLY A 1 233 ? -12.123 4.639 -4.919 1.00 83.31 233 GLY A CA 1
ATOM 1857 C C . GLY A 1 233 ? -12.396 3.143 -5.078 1.00 83.31 233 GLY A C 1
ATOM 1858 O O . GLY A 1 233 ? -11.541 2.332 -4.715 1.00 83.31 233 GLY A O 1
ATOM 1859 N N . ASP A 1 234 ? -13.537 2.787 -5.670 1.00 82.69 234 ASP A N 1
ATOM 1860 C CA . ASP A 1 234 ? -13.957 1.402 -5.905 1.00 82.69 234 ASP A CA 1
ATOM 1861 C C . ASP A 1 234 ? -12.959 0.652 -6.794 1.00 82.69 234 ASP A C 1
ATOM 1863 O O . ASP A 1 234 ? -12.676 -0.517 -6.536 1.00 82.69 234 ASP A O 1
ATOM 1867 N N . TYR A 1 235 ? -12.377 1.351 -7.775 1.00 84.56 235 TYR A N 1
ATOM 1868 C CA . TYR A 1 235 ? -11.425 0.800 -8.746 1.00 84.56 235 TYR A CA 1
ATOM 1869 C C . TYR A 1 235 ? -9.950 1.105 -8.455 1.00 84.56 235 TYR A C 1
ATOM 1871 O O . TYR A 1 235 ? -9.064 0.841 -9.273 1.00 84.56 235 TYR A O 1
ATOM 1879 N N . SER A 1 236 ? -9.662 1.707 -7.301 1.00 86.31 236 SER A N 1
ATOM 1880 C CA . SER A 1 236 ? -8.316 2.183 -6.965 1.00 86.31 236 SER A CA 1
ATOM 1881 C C . SER A 1 236 ? -7.273 1.064 -6.947 1.00 86.31 236 SER A C 1
ATOM 1883 O O . SER A 1 236 ? -6.120 1.291 -7.311 1.00 86.31 236 SER A O 1
ATOM 1885 N N . TYR A 1 237 ? -7.678 -0.148 -6.566 1.00 87.00 237 TYR A N 1
ATOM 1886 C CA . TYR A 1 237 ? -6.800 -1.311 -6.512 1.00 87.00 237 TYR A CA 1
ATOM 1887 C C . TYR A 1 237 ? -6.402 -1.790 -7.914 1.00 87.00 237 TYR A C 1
ATOM 1889 O O . TYR A 1 237 ? -5.219 -1.972 -8.196 1.00 87.00 237 TYR A O 1
ATOM 1897 N N . GLU A 1 238 ? -7.377 -1.948 -8.806 1.00 86.19 238 GLU A N 1
ATOM 1898 C CA . GLU A 1 238 ? -7.167 -2.365 -10.190 1.00 86.19 238 GLU A CA 1
ATOM 1899 C C . GLU A 1 238 ? -6.299 -1.349 -10.936 1.00 86.19 238 GLU A C 1
ATOM 1901 O O . GLU A 1 238 ? -5.331 -1.731 -11.592 1.00 86.19 238 GLU A O 1
ATOM 1906 N N . LEU A 1 239 ? -6.601 -0.054 -10.785 1.00 86.62 239 LEU A N 1
ATOM 1907 C CA . LEU A 1 239 ? -5.815 1.034 -11.373 1.00 86.62 239 LEU A CA 1
ATOM 1908 C C . LEU A 1 239 ? -4.367 1.024 -10.867 1.00 86.62 239 LEU A C 1
ATOM 1910 O O . LEU A 1 239 ? -3.423 1.164 -11.649 1.00 86.62 239 LEU A O 1
ATOM 1914 N N . TYR A 1 240 ? -4.176 0.811 -9.564 1.00 90.38 240 TYR A N 1
ATOM 1915 C CA . TYR A 1 240 ? -2.849 0.712 -8.970 1.00 90.38 240 TYR A CA 1
ATOM 1916 C C . TYR A 1 240 ? -2.041 -0.473 -9.525 1.00 90.38 240 TYR A C 1
ATOM 1918 O O . TYR A 1 240 ? -0.846 -0.326 -9.763 1.00 90.38 240 TYR A O 1
ATOM 1926 N N . LEU A 1 241 ? -2.652 -1.627 -9.791 1.00 89.75 241 LEU A N 1
ATOM 1927 C CA . LEU A 1 241 ? -1.908 -2.763 -10.344 1.00 89.75 241 LEU A CA 1
ATOM 1928 C C . LEU A 1 241 ? -1.363 -2.491 -11.749 1.00 89.75 241 LEU A C 1
ATOM 1930 O O . LEU A 1 241 ? -0.276 -2.939 -12.094 1.00 89.75 241 LEU A O 1
ATOM 1934 N N . ILE A 1 242 ? -2.119 -1.774 -12.573 1.00 87.88 242 ILE A N 1
ATOM 1935 C CA . ILE A 1 242 ? -1.830 -1.704 -14.008 1.00 87.88 242 ILE A CA 1
ATOM 1936 C C . ILE A 1 242 ? -1.014 -0.483 -14.419 1.00 87.88 242 ILE A C 1
ATOM 1938 O O . ILE A 1 242 ? -0.335 -0.530 -15.443 1.00 87.88 242 ILE A O 1
ATOM 1942 N N . HIS A 1 243 ? -1.103 0.621 -13.667 1.00 88.75 243 HIS A N 1
ATOM 1943 C CA . HIS A 1 243 ? -0.570 1.901 -14.135 1.00 88.75 243 HIS A CA 1
ATOM 1944 C C . HIS A 1 243 ? 0.940 1.822 -14.362 1.00 88.75 243 HIS A C 1
ATOM 1946 O O . HIS A 1 243 ? 1.441 2.312 -15.368 1.00 88.75 243 HIS A O 1
ATOM 1952 N N . TRP A 1 244 ? 1.666 1.163 -13.456 1.00 91.44 244 TRP A N 1
ATOM 1953 C CA . TRP A 1 244 ? 3.120 1.133 -13.500 1.00 91.44 244 TRP A CA 1
ATOM 1954 C C . TRP A 1 244 ? 3.681 0.276 -14.643 1.00 91.44 244 TRP A C 1
ATOM 1956 O O . TRP A 1 244 ? 4.500 0.803 -15.394 1.00 91.44 244 TRP A O 1
ATOM 1966 N N . PRO A 1 245 ? 3.246 -0.984 -14.865 1.00 89.31 245 PRO A N 1
ATOM 1967 C CA . PRO A 1 245 ? 3.678 -1.739 -16.041 1.00 89.31 245 PRO A CA 1
ATOM 1968 C C . PRO A 1 245 ? 3.380 -1.018 -17.357 1.00 89.31 245 PRO A C 1
ATOM 1970 O O . PRO A 1 245 ? 4.221 -1.024 -18.249 1.00 89.31 245 PRO A O 1
ATOM 1973 N N . VAL A 1 246 ? 2.226 -0.348 -17.470 1.00 87.81 246 VAL A N 1
ATOM 1974 C CA . VAL A 1 246 ? 1.889 0.450 -18.660 1.00 87.81 246 VAL A CA 1
ATOM 1975 C C . VAL A 1 246 ? 2.868 1.613 -18.840 1.00 87.81 246 VAL A C 1
ATOM 1977 O O . VAL A 1 246 ? 3.395 1.783 -19.938 1.00 87.81 246 VAL A O 1
ATOM 1980 N N . ILE A 1 247 ? 3.154 2.371 -17.774 1.00 86.06 247 ILE A N 1
ATOM 1981 C CA . ILE A 1 247 ? 4.146 3.460 -17.789 1.00 86.06 247 ILE A CA 1
ATOM 1982 C C . ILE A 1 247 ? 5.510 2.935 -18.253 1.00 86.06 247 ILE A C 1
ATOM 1984 O O . ILE A 1 247 ? 6.115 3.511 -19.155 1.00 86.06 247 ILE A O 1
ATOM 1988 N N . VAL A 1 248 ? 5.980 1.833 -17.662 1.00 86.25 248 VAL A N 1
ATOM 1989 C CA . VAL A 1 248 ? 7.281 1.231 -17.980 1.00 86.25 248 VAL A CA 1
ATOM 1990 C C . VAL A 1 248 ? 7.345 0.778 -19.436 1.00 86.25 248 VAL A C 1
ATOM 1992 O O . VAL A 1 248 ? 8.250 1.188 -20.159 1.00 86.25 248 VAL A O 1
ATOM 1995 N N . LEU A 1 249 ? 6.389 -0.042 -19.881 1.00 82.25 249 LEU A N 1
ATOM 1996 C CA . LEU A 1 249 ? 6.393 -0.619 -21.228 1.00 82.25 249 LEU A CA 1
ATOM 1997 C C . LEU A 1 249 ? 6.293 0.472 -22.299 1.00 82.25 249 LEU A C 1
ATOM 1999 O O . LEU A 1 249 ? 7.004 0.430 -23.303 1.00 82.25 249 LEU A O 1
ATOM 2003 N N . PHE A 1 250 ? 5.453 1.481 -22.066 1.00 82.25 250 PHE A N 1
ATOM 2004 C CA . PHE A 1 250 ? 5.302 2.593 -22.994 1.00 82.25 250 PHE A CA 1
ATOM 2005 C C . PHE A 1 250 ? 6.565 3.459 -23.073 1.00 82.25 250 PHE A C 1
ATOM 2007 O O . PHE A 1 250 ? 7.048 3.738 -24.175 1.00 82.25 250 PHE A O 1
ATOM 2014 N N . ASN A 1 251 ? 7.140 3.844 -21.929 1.00 81.00 251 ASN A N 1
ATOM 2015 C CA . ASN A 1 251 ? 8.356 4.660 -21.900 1.00 81.00 251 ASN A CA 1
ATOM 2016 C C . ASN A 1 251 ? 9.554 3.918 -22.501 1.00 81.00 251 ASN A C 1
ATOM 2018 O O . ASN A 1 251 ? 10.337 4.522 -23.233 1.00 81.00 251 ASN A O 1
ATOM 2022 N N . TYR A 1 252 ? 9.658 2.608 -22.259 1.00 76.75 252 TYR A N 1
ATOM 2023 C CA . TYR A 1 252 ? 10.691 1.775 -22.868 1.00 76.75 252 TYR A CA 1
ATOM 2024 C C . TYR A 1 252 ? 10.581 1.755 -24.401 1.00 76.75 252 TYR A C 1
ATOM 2026 O O . TYR A 1 252 ? 11.589 1.895 -25.091 1.00 76.75 252 TYR A O 1
ATOM 2034 N N . SER A 1 253 ? 9.358 1.641 -24.937 1.00 72.19 253 SER A N 1
ATOM 2035 C CA . SER A 1 253 ? 9.120 1.568 -26.388 1.00 72.19 253 SER A CA 1
ATOM 2036 C C . SER A 1 253 ? 9.329 2.891 -27.132 1.00 72.19 253 SER A C 1
ATOM 2038 O O . SER A 1 253 ? 9.770 2.889 -28.277 1.00 72.19 253 SER A O 1
ATOM 2040 N N . THR A 1 254 ? 9.015 4.022 -26.497 1.00 72.12 254 THR A N 1
ATOM 2041 C CA . THR A 1 254 ? 8.993 5.325 -27.176 1.00 72.12 254 THR A CA 1
ATOM 2042 C C . THR A 1 254 ? 10.254 6.148 -26.938 1.00 72.12 254 THR A C 1
ATOM 2044 O O . THR A 1 254 ? 10.597 6.958 -27.792 1.00 72.12 254 THR A O 1
ATOM 2047 N N . ARG A 1 255 ? 10.953 5.971 -25.803 1.00 69.31 255 ARG A N 1
ATOM 2048 C CA . ARG A 1 255 ? 12.086 6.818 -25.359 1.00 69.31 255 ARG A CA 1
ATOM 2049 C C . ARG A 1 255 ? 11.803 8.330 -25.376 1.00 69.31 255 ARG A C 1
ATOM 2051 O O . ARG A 1 255 ? 12.726 9.138 -25.320 1.00 69.31 255 ARG A O 1
ATOM 2058 N N . PHE A 1 256 ? 10.537 8.725 -25.446 1.00 66.62 256 PHE A N 1
ATOM 2059 C CA . PHE A 1 256 ? 10.121 10.115 -25.502 1.00 66.62 256 PHE A CA 1
ATOM 2060 C C . PHE A 1 256 ? 9.524 10.554 -24.164 1.00 66.62 256 PHE A C 1
ATOM 2062 O O . PHE A 1 256 ? 8.835 9.799 -23.477 1.00 66.62 256 PHE A O 1
ATOM 2069 N N . HIS A 1 257 ? 9.732 11.825 -23.826 1.00 69.00 257 HIS A N 1
ATOM 2070 C CA . HIS A 1 257 ? 9.220 12.433 -22.603 1.00 69.00 257 HIS A CA 1
ATOM 2071 C C . HIS A 1 257 ? 8.487 13.741 -22.937 1.00 69.00 257 HIS A C 1
ATOM 2073 O O . HIS A 1 257 ? 8.937 14.517 -23.776 1.00 69.00 257 HIS A O 1
ATOM 2079 N N . GLY A 1 258 ? 7.323 13.980 -22.322 1.00 74.31 258 GLY A N 1
ATOM 2080 C CA . GLY A 1 258 ? 6.544 15.211 -22.513 1.00 74.31 258 GLY A CA 1
ATOM 2081 C C . GLY A 1 258 ? 5.053 15.059 -22.195 1.00 74.31 258 GLY A C 1
ATOM 2082 O O . GLY A 1 258 ? 4.567 13.955 -21.957 1.00 74.31 258 GLY A O 1
ATOM 2083 N N . LEU A 1 259 ? 4.306 16.170 -22.222 1.00 73.69 259 LEU A N 1
ATOM 2084 C CA . LEU A 1 259 ? 2.876 16.189 -21.873 1.00 73.69 259 LEU A CA 1
ATOM 2085 C C . LEU A 1 259 ? 2.032 15.278 -22.782 1.00 73.69 259 LEU A C 1
ATOM 2087 O O . LEU A 1 259 ? 1.179 14.545 -22.292 1.00 73.69 259 LEU A O 1
ATOM 2091 N N . GLY A 1 260 ? 2.310 15.267 -24.091 1.00 73.25 260 GLY A N 1
ATOM 2092 C CA . GLY A 1 260 ? 1.645 14.365 -25.039 1.00 73.25 260 GLY A CA 1
ATOM 2093 C C . GLY A 1 260 ? 1.872 12.885 -24.707 1.00 73.25 260 GLY A C 1
ATOM 2094 O O . GLY A 1 260 ? 0.928 12.102 -24.722 1.00 73.25 260 GLY A O 1
ATOM 2095 N N . HIS A 1 261 ? 3.092 12.519 -24.300 1.00 74.00 261 HIS A N 1
ATOM 2096 C CA . HIS A 1 261 ? 3.426 11.159 -23.865 1.00 74.00 261 HIS A CA 1
ATOM 2097 C C . HIS A 1 261 ? 2.660 10.772 -22.599 1.00 74.00 261 HIS A C 1
ATOM 2099 O O . HIS A 1 261 ? 2.066 9.699 -22.549 1.00 74.00 261 HIS A O 1
ATOM 2105 N N . ALA A 1 262 ? 2.586 11.671 -21.613 1.00 71.81 262 ALA A N 1
ATOM 2106 C CA . ALA A 1 262 ? 1.818 11.438 -20.391 1.00 71.81 262 ALA A CA 1
ATOM 2107 C C . ALA A 1 262 ? 0.318 11.224 -20.669 1.00 71.81 262 ALA A C 1
ATOM 2109 O O . ALA A 1 262 ? -0.301 10.349 -20.063 1.00 71.81 262 ALA A O 1
ATOM 2110 N N . ILE A 1 263 ? -0.261 11.974 -21.615 1.00 76.12 263 ILE A N 1
ATOM 2111 C CA . ILE A 1 263 ? -1.660 11.803 -22.037 1.00 76.12 263 ILE A CA 1
ATOM 2112 C C . ILE A 1 263 ? -1.866 10.433 -22.694 1.00 76.12 263 ILE A C 1
ATOM 2114 O O . ILE A 1 263 ? -2.830 9.745 -22.365 1.00 76.12 263 ILE A O 1
ATOM 2118 N N . VAL A 1 264 ? -0.960 9.999 -23.575 1.00 75.75 264 VAL A N 1
ATOM 2119 C CA . VAL A 1 264 ? -1.057 8.677 -24.216 1.00 75.75 264 VAL A CA 1
ATOM 2120 C C . VAL A 1 264 ? -0.939 7.552 -23.185 1.00 75.75 264 VAL A C 1
ATOM 2122 O O . VAL A 1 264 ? -1.769 6.645 -23.185 1.00 75.75 264 VAL A O 1
ATOM 2125 N N . VAL A 1 265 ? 0.015 7.634 -22.253 1.00 77.19 265 VAL A N 1
ATOM 2126 C CA . VAL A 1 265 ? 0.143 6.673 -21.142 1.00 77.19 265 VAL A CA 1
ATOM 2127 C C . VAL A 1 265 ? -1.138 6.611 -20.314 1.00 77.19 265 VAL A C 1
ATOM 2129 O O . VAL A 1 265 ? -1.607 5.520 -19.984 1.00 77.19 265 VAL A O 1
ATOM 2132 N N . LEU A 1 266 ? -1.731 7.767 -20.002 1.00 76.81 266 LEU A N 1
ATOM 2133 C CA . LEU A 1 266 ? -2.995 7.842 -19.276 1.00 76.81 266 LEU A CA 1
ATOM 2134 C C . LEU A 1 266 ? -4.125 7.156 -20.056 1.00 76.81 266 LEU A C 1
ATOM 2136 O O . LEU A 1 266 ? -4.857 6.351 -19.483 1.00 76.81 266 LEU A O 1
ATOM 2140 N N . ILE A 1 267 ? -4.234 7.412 -21.363 1.00 77.31 267 ILE A N 1
ATOM 2141 C CA . ILE A 1 267 ? -5.239 6.786 -22.234 1.00 77.31 267 ILE A CA 1
ATOM 2142 C C . ILE A 1 267 ? -5.049 5.268 -22.288 1.00 77.31 267 ILE A C 1
ATOM 2144 O O . ILE A 1 267 ? -6.028 4.536 -22.136 1.00 77.31 267 ILE A O 1
ATOM 2148 N N . ILE A 1 268 ? -3.819 4.775 -22.461 1.00 79.06 268 ILE A N 1
ATOM 2149 C CA . ILE A 1 268 ? -3.530 3.332 -22.492 1.00 79.06 268 ILE A CA 1
ATOM 2150 C C . ILE A 1 268 ? -3.856 2.701 -21.139 1.00 79.06 268 ILE A C 1
ATOM 2152 O O . ILE A 1 268 ? -4.498 1.654 -21.094 1.00 79.06 268 ILE A O 1
ATOM 2156 N N . THR A 1 269 ? -3.485 3.357 -20.038 1.00 78.31 269 THR A N 1
ATOM 2157 C CA . THR A 1 269 ? -3.773 2.876 -18.680 1.00 78.31 269 THR A CA 1
ATOM 2158 C C . THR A 1 269 ? -5.277 2.755 -18.452 1.00 78.31 269 THR A C 1
ATOM 2160 O O . THR A 1 269 ? -5.749 1.711 -18.008 1.00 78.31 269 THR A O 1
ATOM 2163 N N . ILE A 1 270 ? -6.047 3.788 -18.809 1.00 79.31 270 ILE A N 1
ATOM 2164 C CA . ILE A 1 270 ? -7.512 3.776 -18.696 1.00 79.31 270 ILE A CA 1
ATOM 2165 C C . ILE A 1 270 ? -8.120 2.720 -19.628 1.00 79.31 270 ILE A C 1
ATOM 2167 O O . ILE A 1 270 ? -9.030 1.999 -19.230 1.00 79.31 270 ILE A O 1
ATOM 2171 N N . SER A 1 271 ? -7.614 2.575 -20.852 1.00 75.12 271 SER A N 1
ATOM 2172 C CA . SER A 1 271 ? -8.125 1.582 -21.806 1.00 75.12 271 SER A CA 1
ATOM 2173 C C . SER A 1 271 ? -7.888 0.156 -21.308 1.00 75.12 271 SER A C 1
ATOM 2175 O O . SER A 1 271 ? -8.806 -0.662 -21.291 1.00 75.12 271 SER A O 1
ATOM 2177 N N . PHE A 1 272 ? -6.676 -0.130 -20.830 1.00 76.12 272 PHE A N 1
ATOM 2178 C CA . PHE A 1 272 ? -6.313 -1.430 -20.277 1.00 76.12 272 PHE A CA 1
ATOM 2179 C C . PHE A 1 272 ? -7.090 -1.739 -18.989 1.00 76.12 272 PHE A C 1
ATOM 2181 O O . PHE A 1 272 ? -7.580 -2.856 -18.818 1.00 76.12 272 PHE A O 1
ATOM 2188 N N . PHE A 1 273 ? -7.296 -0.730 -18.134 1.00 78.31 273 PHE A N 1
ATOM 2189 C CA . PHE A 1 273 ? -8.190 -0.815 -16.979 1.00 78.31 273 PHE A CA 1
ATOM 2190 C C . PHE A 1 273 ? -9.598 -1.262 -17.379 1.00 78.31 273 PHE A C 1
ATOM 2192 O O . PHE A 1 273 ? -10.110 -2.237 -16.831 1.00 78.31 273 PHE A O 1
ATOM 2199 N N . LEU A 1 274 ? -10.214 -0.576 -18.346 1.00 76.56 274 LEU A N 1
ATOM 2200 C CA . LEU A 1 274 ? -11.580 -0.868 -18.782 1.00 76.56 274 LEU A CA 1
ATOM 2201 C C . LEU A 1 274 ? -11.700 -2.285 -19.358 1.00 76.56 274 LEU A C 1
ATOM 2203 O O . LEU A 1 274 ? -12.686 -2.973 -19.094 1.00 76.56 274 LEU A O 1
ATOM 2207 N N . VAL A 1 275 ? -10.693 -2.750 -20.104 1.00 75.12 275 VAL A N 1
ATOM 2208 C CA . VAL A 1 275 ? -10.651 -4.125 -20.628 1.00 75.12 275 VAL A CA 1
ATOM 2209 C C . VAL A 1 275 ? -10.583 -5.141 -19.492 1.00 75.12 275 VAL A C 1
ATOM 2211 O O . VAL A 1 275 ? -11.397 -6.065 -19.451 1.00 75.12 275 VAL A O 1
ATOM 2214 N N . LEU A 1 276 ? -9.668 -4.961 -18.535 1.00 72.88 276 LEU A N 1
ATOM 2215 C CA . LEU A 1 276 ? -9.569 -5.859 -17.385 1.00 72.88 276 LEU A CA 1
ATOM 2216 C C . LEU A 1 276 ? -10.854 -5.862 -16.566 1.00 72.88 276 LEU A C 1
ATOM 2218 O O . LEU A 1 276 ? -11.346 -6.927 -16.209 1.00 72.88 276 LEU A O 1
ATOM 2222 N N . GLN A 1 277 ? -11.453 -4.698 -16.333 1.00 73.69 277 GLN A N 1
ATOM 2223 C CA . GLN A 1 277 ? -12.721 -4.591 -15.625 1.00 73.69 277 GLN A CA 1
ATOM 2224 C C . GLN A 1 277 ? -13.825 -5.404 -16.318 1.00 73.69 277 GLN A C 1
ATOM 2226 O O . GLN A 1 277 ? -14.561 -6.128 -15.651 1.00 73.69 277 GLN A O 1
ATOM 2231 N N . ARG A 1 278 ? -13.927 -5.331 -17.652 1.00 73.44 278 ARG A N 1
ATOM 2232 C CA . ARG A 1 278 ? -14.895 -6.124 -18.427 1.00 73.44 278 ARG A CA 1
ATOM 2233 C C . ARG A 1 278 ? -14.634 -7.619 -18.308 1.00 73.44 278 ARG A C 1
ATOM 2235 O O . ARG A 1 278 ? -15.586 -8.371 -18.124 1.00 73.44 278 ARG A O 1
ATOM 2242 N N . ILE A 1 279 ? -13.371 -8.040 -18.358 1.00 69.19 279 ILE A N 1
ATOM 2243 C CA . ILE A 1 279 ? -12.985 -9.442 -18.154 1.00 69.19 279 ILE A CA 1
ATOM 2244 C C . ILE A 1 279 ? -13.385 -9.895 -16.746 1.00 69.19 279 ILE A C 1
ATOM 2246 O O . ILE A 1 279 ? -14.022 -10.930 -16.597 1.00 69.19 279 ILE A O 1
ATOM 2250 N N . PHE A 1 280 ? -13.097 -9.104 -15.713 1.00 67.75 280 PHE A N 1
ATOM 2251 C CA . PHE A 1 280 ? -13.447 -9.446 -14.332 1.00 67.75 280 PHE A CA 1
ATOM 2252 C C . PHE A 1 280 ? -14.956 -9.502 -14.093 1.00 67.75 280 PHE A C 1
ATOM 2254 O O . PHE A 1 280 ? -15.439 -10.428 -13.441 1.00 67.75 280 PHE A O 1
ATOM 2261 N N . GLN A 1 281 ? -15.713 -8.562 -14.659 1.00 69.88 281 GLN A N 1
ATOM 2262 C CA . GLN A 1 281 ? -17.176 -8.593 -14.621 1.00 69.88 281 GLN A CA 1
ATOM 2263 C C . GLN A 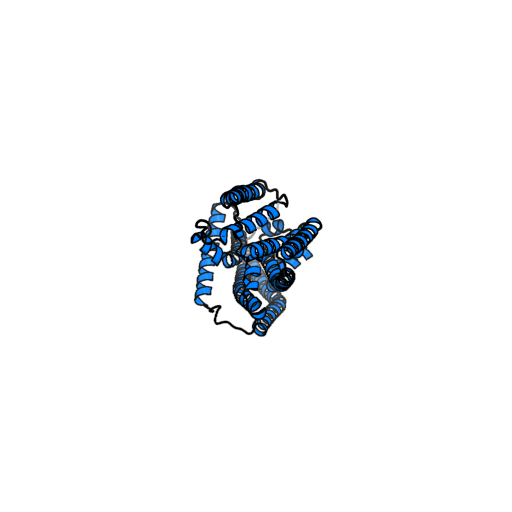1 281 ? -17.750 -9.789 -15.388 1.00 69.88 281 GLN A C 1
ATOM 2265 O O . GLN A 1 281 ? -18.760 -10.340 -14.968 1.00 69.88 281 GLN A O 1
ATOM 2270 N N . ALA A 1 282 ? -17.115 -10.212 -16.483 1.00 61.91 282 ALA A N 1
ATOM 2271 C CA . ALA A 1 282 ? -17.524 -11.394 -17.239 1.00 61.91 282 ALA A CA 1
ATOM 2272 C C . ALA A 1 282 ? -17.185 -12.705 -16.509 1.00 61.91 282 ALA A C 1
ATOM 2274 O O . ALA A 1 282 ? -17.955 -13.658 -16.571 1.00 61.91 282 ALA A O 1
ATOM 2275 N N . VAL A 1 283 ? -16.063 -12.741 -15.784 1.00 62.28 283 VAL A N 1
ATOM 2276 C CA . VAL A 1 283 ? -15.640 -13.891 -14.967 1.00 62.28 283 VAL A CA 1
ATOM 2277 C C . VAL A 1 283 ? -16.478 -14.021 -13.688 1.00 62.28 283 VAL A C 1
ATOM 2279 O O . VAL A 1 283 ? -16.492 -15.095 -13.097 1.00 62.28 283 VAL A O 1
ATOM 2282 N N . ASN A 1 284 ? -17.185 -12.952 -13.290 1.00 50.12 284 ASN A N 1
ATOM 2283 C CA . ASN A 1 284 ? -18.220 -12.863 -12.252 1.00 50.12 284 ASN A CA 1
ATOM 2284 C C . ASN A 1 284 ? -18.234 -14.042 -11.266 1.00 50.12 284 ASN A C 1
ATOM 2286 O O . ASN A 1 284 ? -19.128 -14.883 -11.277 1.00 50.12 284 ASN A O 1
ATOM 2290 N N . ILE A 1 285 ? -17.231 -14.093 -10.388 1.00 51.47 285 ILE A N 1
ATOM 2291 C CA . ILE A 1 285 ? -17.286 -14.937 -9.199 1.00 51.47 285 ILE A CA 1
ATOM 2292 C C . ILE A 1 285 ? -17.969 -14.082 -8.130 1.00 51.47 285 ILE A C 1
ATOM 2294 O O . ILE A 1 285 ? -17.345 -13.138 -7.630 1.00 51.47 285 ILE A O 1
ATOM 2298 N N . PRO A 1 286 ? -19.234 -14.348 -7.757 1.00 49.22 286 PRO A N 1
ATOM 2299 C CA . PRO A 1 286 ? -19.857 -13.609 -6.676 1.00 49.22 286 PRO A CA 1
ATOM 2300 C C . PRO A 1 286 ? -19.029 -13.852 -5.413 1.00 49.22 286 PRO A C 1
ATOM 2302 O O . PRO A 1 286 ? -18.915 -14.989 -4.948 1.00 49.22 286 PRO A O 1
ATOM 2305 N N . GLN A 1 287 ? -18.474 -12.788 -4.824 1.00 50.69 287 GLN A N 1
ATOM 2306 C CA . GLN A 1 287 ? -17.707 -12.873 -3.569 1.00 50.69 287 GLN A CA 1
ATOM 2307 C C . GLN A 1 287 ? -18.523 -13.500 -2.417 1.00 50.69 287 GLN A C 1
ATOM 2309 O O . GLN A 1 287 ? -17.955 -13.892 -1.402 1.00 50.69 287 GLN A O 1
ATOM 2314 N N . SER A 1 288 ? -19.849 -13.598 -2.573 1.00 46.91 288 SER A N 1
ATOM 2315 C CA . SER A 1 288 ? -20.789 -14.251 -1.658 1.00 46.91 288 SER A CA 1
ATOM 2316 C C . SER A 1 288 ? -20.935 -15.769 -1.838 1.00 46.91 288 SER A C 1
ATOM 2318 O O . SER A 1 288 ? -21.424 -16.416 -0.919 1.00 46.91 288 SER A O 1
ATOM 2320 N N . THR A 1 289 ? -20.538 -16.348 -2.977 1.00 42.22 289 THR A N 1
ATOM 2321 C CA . THR A 1 289 ? -20.697 -17.797 -3.267 1.00 42.22 289 THR A CA 1
ATOM 2322 C C . THR A 1 289 ? -19.375 -18.552 -3.303 1.00 42.22 289 THR A C 1
ATOM 2324 O O . THR A 1 289 ? -19.352 -19.772 -3.163 1.00 42.22 289 THR A O 1
ATOM 2327 N N . PHE A 1 290 ? -18.255 -17.840 -3.435 1.00 46.38 290 PHE A N 1
ATOM 2328 C CA . PHE A 1 290 ? -16.935 -18.447 -3.381 1.00 46.38 290 PHE A CA 1
ATOM 2329 C C . PHE A 1 290 ? -16.516 -18.631 -1.917 1.00 46.38 290 PHE A C 1
ATOM 2331 O O . PHE A 1 290 ? -15.899 -17.761 -1.303 1.00 46.38 290 PHE A O 1
ATOM 2338 N N . THR A 1 291 ? -16.828 -19.801 -1.359 1.00 48.06 291 THR A N 1
ATOM 2339 C CA . THR A 1 291 ? -16.221 -20.321 -0.125 1.00 48.06 291 THR A CA 1
ATOM 2340 C C . THR A 1 291 ? -15.185 -21.391 -0.470 1.00 48.06 291 THR A C 1
ATOM 2342 O O . THR A 1 291 ? -15.328 -22.542 -0.042 1.00 48.06 291 THR A O 1
ATOM 2345 N N . PRO A 1 292 ? -14.158 -21.098 -1.291 1.00 52.62 292 PRO A N 1
ATOM 2346 C CA . PRO A 1 292 ? -13.128 -22.082 -1.500 1.00 52.62 292 PRO A CA 1
ATOM 2347 C C . PRO A 1 292 ? -12.452 -22.294 -0.147 1.00 52.62 292 PRO A C 1
ATOM 2349 O O . PRO A 1 292 ? -12.224 -21.363 0.632 1.00 52.62 292 PRO A O 1
ATOM 2352 N N . ASN A 1 293 ? -12.195 -23.550 0.177 1.00 56.50 293 ASN A N 1
ATOM 2353 C CA . ASN A 1 293 ? -11.574 -23.888 1.437 1.00 56.50 293 ASN A CA 1
ATOM 2354 C C . ASN A 1 293 ? -10.138 -23.331 1.390 1.00 56.50 293 ASN A C 1
ATOM 2356 O O . ASN A 1 293 ? -9.304 -23.848 0.651 1.00 56.50 293 ASN A O 1
ATOM 2360 N N . PHE A 1 294 ? -9.900 -22.223 2.112 1.00 58.12 294 PHE A N 1
ATOM 2361 C CA . PHE A 1 294 ? -8.699 -21.367 2.074 1.00 58.12 294 PHE A CA 1
ATOM 2362 C C . PHE A 1 294 ? -7.390 -22.155 1.985 1.00 58.12 294 PHE A C 1
ATOM 2364 O O . PHE A 1 294 ? -6.473 -21.779 1.255 1.00 58.12 294 PHE A O 1
ATOM 2371 N N . ARG A 1 295 ? -7.345 -23.295 2.684 1.00 58.00 295 ARG A N 1
ATOM 2372 C CA . ARG A 1 295 ? -6.231 -24.242 2.663 1.00 58.00 295 ARG A CA 1
ATOM 2373 C C . ARG A 1 295 ? -5.894 -24.698 1.239 1.00 58.00 295 ARG A C 1
ATOM 2375 O O . ARG A 1 295 ? -4.746 -24.592 0.839 1.00 58.00 295 ARG A O 1
ATOM 2382 N N . TYR A 1 296 ? -6.871 -25.133 0.449 1.00 60.69 296 TYR A N 1
ATOM 2383 C CA . TYR A 1 296 ? -6.643 -25.683 -0.890 1.00 60.69 296 TYR A CA 1
ATOM 2384 C C . TYR A 1 296 ? -6.325 -24.611 -1.935 1.00 60.69 296 TYR A C 1
ATOM 2386 O O . TYR A 1 296 ? -5.465 -24.841 -2.777 1.00 60.69 296 TYR A O 1
ATOM 2394 N N . THR A 1 297 ? -6.946 -23.428 -1.875 1.00 63.19 297 THR A N 1
ATOM 2395 C CA . THR A 1 297 ? -6.606 -22.327 -2.800 1.00 63.19 297 THR A CA 1
ATOM 2396 C C . THR A 1 297 ? -5.222 -21.761 -2.506 1.00 63.19 297 THR A C 1
ATOM 2398 O O . THR A 1 297 ? -4.472 -21.475 -3.435 1.00 63.19 297 THR A O 1
ATOM 2401 N N . GLY A 1 298 ? -4.862 -21.646 -1.223 1.00 62.78 298 GLY A N 1
ATOM 2402 C CA . GLY A 1 298 ? -3.519 -21.259 -0.801 1.00 62.78 298 GLY A CA 1
ATOM 2403 C C . GLY A 1 298 ? -2.464 -22.281 -1.227 1.00 62.78 298 GLY A C 1
ATOM 2404 O O . GLY A 1 298 ? -1.449 -21.896 -1.798 1.00 62.78 298 GLY A O 1
ATOM 2405 N N . ILE A 1 299 ? -2.730 -23.578 -1.025 1.00 68.44 299 ILE A N 1
ATOM 2406 C CA . ILE A 1 299 ? -1.845 -24.669 -1.468 1.00 68.44 299 ILE A CA 1
ATOM 2407 C C . ILE A 1 299 ? -1.712 -24.683 -2.992 1.00 68.44 299 ILE A C 1
ATOM 2409 O O . ILE A 1 299 ? -0.598 -24.796 -3.488 1.00 68.44 299 ILE A O 1
ATOM 2413 N N . LEU A 1 300 ? -2.808 -24.533 -3.740 1.00 69.75 300 LEU A N 1
ATOM 2414 C CA . LEU A 1 300 ? -2.773 -24.495 -5.203 1.00 69.75 300 LEU A CA 1
ATOM 2415 C C . LEU A 1 300 ? -1.971 -23.294 -5.708 1.00 69.75 300 LEU A C 1
ATOM 2417 O O . LEU A 1 300 ? -1.130 -23.456 -6.585 1.00 69.75 300 LEU A O 1
ATOM 2421 N N . TYR A 1 301 ? -2.183 -22.108 -5.133 1.00 70.06 301 TYR A N 1
ATOM 2422 C CA . TYR A 1 301 ? -1.384 -20.934 -5.473 1.00 70.06 301 TYR A CA 1
ATOM 2423 C C . TYR A 1 301 ? 0.092 -21.154 -5.154 1.00 70.06 301 TYR A C 1
ATOM 2425 O O . TYR A 1 301 ? 0.932 -20.926 -6.015 1.00 70.06 301 TYR A O 1
ATOM 2433 N N . LEU A 1 302 ? 0.417 -21.653 -3.958 1.00 70.12 302 LEU A N 1
ATOM 2434 C CA . LEU A 1 302 ? 1.796 -21.938 -3.573 1.00 70.12 302 LEU A CA 1
ATOM 2435 C C . LEU A 1 302 ? 2.426 -22.983 -4.500 1.00 70.12 302 LEU A C 1
ATOM 2437 O O . LEU A 1 302 ? 3.569 -22.818 -4.905 1.00 70.12 302 LEU A O 1
ATOM 2441 N N . ALA A 1 303 ? 1.681 -24.016 -4.894 1.00 68.31 303 ALA A N 1
ATOM 2442 C CA . ALA A 1 303 ? 2.133 -25.023 -5.846 1.00 68.31 303 ALA A CA 1
ATOM 2443 C C . ALA A 1 303 ? 2.378 -24.423 -7.237 1.00 68.31 303 ALA A C 1
ATOM 2445 O O . ALA A 1 303 ? 3.403 -24.717 -7.844 1.00 68.31 303 ALA A O 1
ATOM 2446 N N . ILE A 1 304 ? 1.493 -23.544 -7.721 1.00 72.44 304 ILE A N 1
ATOM 2447 C CA . ILE A 1 304 ? 1.673 -22.816 -8.986 1.00 72.44 304 ILE A CA 1
ATOM 2448 C C . ILE A 1 304 ? 2.891 -21.897 -8.897 1.00 72.44 304 ILE A C 1
ATOM 2450 O O . ILE A 1 304 ? 3.731 -21.924 -9.787 1.00 72.44 304 ILE A O 1
ATOM 2454 N N . VAL A 1 305 ? 3.034 -21.124 -7.821 1.00 71.62 305 VAL A N 1
ATOM 2455 C CA . VAL A 1 305 ? 4.182 -20.237 -7.598 1.00 71.62 305 VAL A CA 1
ATOM 2456 C C . VAL A 1 305 ? 5.477 -21.035 -7.543 1.00 71.62 305 VAL A C 1
ATOM 2458 O O . VAL A 1 305 ? 6.422 -20.691 -8.243 1.00 71.62 305 VAL A O 1
ATOM 2461 N N . LEU A 1 306 ? 5.528 -22.126 -6.778 1.00 69.81 306 LEU A N 1
ATOM 2462 C CA . LEU A 1 306 ? 6.696 -23.002 -6.709 1.00 69.81 306 LEU A CA 1
ATOM 2463 C C . LEU A 1 306 ? 6.999 -23.620 -8.076 1.00 69.81 306 LEU A C 1
ATOM 2465 O O . LEU A 1 306 ? 8.150 -23.595 -8.504 1.00 69.81 306 LEU A O 1
ATOM 2469 N N . ALA A 1 307 ? 5.985 -24.093 -8.803 1.00 66.12 307 ALA A N 1
ATOM 2470 C CA . ALA A 1 307 ? 6.149 -24.608 -10.157 1.00 66.12 307 ALA A CA 1
ATOM 2471 C C . ALA A 1 307 ? 6.674 -23.534 -11.121 1.00 66.12 307 ALA A C 1
ATOM 2473 O O . ALA A 1 307 ? 7.560 -23.828 -11.917 1.00 66.12 307 ALA A O 1
ATOM 2474 N N . LEU A 1 308 ? 6.187 -22.292 -11.031 1.00 65.06 308 LEU A N 1
ATOM 2475 C CA . LEU A 1 308 ? 6.646 -21.157 -11.833 1.00 65.06 308 LEU A CA 1
ATOM 2476 C C . LEU A 1 308 ? 8.062 -20.721 -11.449 1.00 65.06 308 LEU A C 1
ATOM 2478 O O . LEU A 1 308 ? 8.847 -20.413 -12.335 1.00 65.06 308 LEU A O 1
ATOM 2482 N N . ILE A 1 309 ? 8.433 -20.745 -10.168 1.00 65.31 309 ILE A N 1
ATOM 2483 C CA . ILE A 1 309 ? 9.799 -20.454 -9.706 1.00 65.31 309 ILE A CA 1
ATOM 2484 C C . ILE A 1 309 ? 10.759 -21.536 -10.208 1.00 65.31 309 ILE A C 1
ATOM 2486 O O . ILE A 1 309 ? 11.815 -21.208 -10.751 1.00 65.31 309 ILE A O 1
ATOM 2490 N N . ILE A 1 310 ? 10.388 -22.813 -10.090 1.00 62.62 310 ILE A N 1
ATOM 2491 C CA . ILE A 1 310 ? 11.190 -23.942 -10.577 1.00 62.62 310 ILE A CA 1
ATOM 2492 C C . ILE A 1 310 ? 11.324 -23.866 -12.103 1.00 62.62 310 ILE A C 1
ATOM 2494 O O . ILE A 1 310 ? 12.442 -23.878 -12.621 1.00 62.62 310 ILE A O 1
ATOM 2498 N N . LYS A 1 311 ? 10.205 -23.692 -12.824 1.00 60.41 311 LYS A N 1
ATOM 2499 C CA . LYS A 1 311 ? 10.208 -23.521 -14.281 1.00 60.41 311 LYS A CA 1
ATOM 2500 C C . LYS A 1 311 ? 10.865 -22.228 -14.724 1.00 60.41 311 LYS A C 1
ATOM 2502 O O . LYS A 1 311 ? 11.354 -22.226 -15.838 1.00 60.41 311 LYS A O 1
ATOM 2507 N N . SER A 1 312 ? 10.926 -21.163 -13.923 1.00 55.12 312 SER A N 1
ATOM 2508 C CA . SER A 1 312 ? 11.572 -19.909 -14.337 1.00 55.12 312 SER A CA 1
ATOM 2509 C C . SER A 1 312 ? 13.032 -20.146 -14.702 1.00 55.12 312 SER A C 1
ATOM 2511 O O . SER A 1 312 ? 13.478 -19.621 -15.707 1.00 55.12 312 SER A O 1
ATOM 2513 N N . LYS A 1 313 ? 13.745 -21.035 -13.992 1.00 55.47 313 LYS A N 1
ATOM 2514 C CA . LYS A 1 313 ? 15.105 -21.436 -14.384 1.00 55.47 313 LYS A CA 1
ATOM 2515 C C . LYS A 1 313 ? 15.121 -22.093 -15.768 1.00 55.47 313 LYS A C 1
ATOM 2517 O O . LYS A 1 313 ? 15.935 -21.727 -16.605 1.00 55.47 313 LYS A O 1
ATOM 2522 N N . SER A 1 314 ? 14.201 -23.020 -16.029 1.00 53.53 314 SER A N 1
ATOM 2523 C CA . SER A 1 314 ? 14.095 -23.723 -17.314 1.00 53.53 314 SER A CA 1
ATOM 2524 C C . SER A 1 314 ? 13.595 -22.829 -18.453 1.00 53.53 314 SER A C 1
ATOM 2526 O O . SER A 1 314 ? 14.092 -22.927 -19.565 1.00 53.53 314 SER A O 1
ATOM 2528 N N . LEU A 1 315 ? 12.636 -21.944 -18.186 1.00 48.72 315 LEU A N 1
ATOM 2529 C CA . LEU A 1 315 ? 12.050 -21.010 -19.140 1.00 48.72 315 LEU A CA 1
ATOM 2530 C C . LEU A 1 315 ? 13.060 -19.920 -19.504 1.00 48.72 315 LEU A C 1
ATOM 2532 O O . LEU A 1 315 ? 13.175 -19.600 -20.677 1.00 48.72 315 LEU A O 1
ATOM 2536 N N . THR A 1 316 ? 13.845 -19.422 -18.540 1.00 54.34 316 THR A N 1
ATOM 2537 C CA . THR A 1 316 ? 14.990 -18.541 -18.812 1.00 54.34 316 THR A CA 1
ATOM 2538 C C . THR A 1 316 ? 15.982 -19.222 -19.755 1.00 54.34 316 THR A C 1
ATOM 2540 O O . THR A 1 316 ? 16.409 -18.601 -20.718 1.00 54.34 316 THR A O 1
ATOM 2543 N N . ILE A 1 317 ? 16.306 -20.502 -19.535 1.00 59.00 317 ILE A N 1
ATOM 2544 C CA . ILE A 1 317 ? 17.215 -21.260 -20.412 1.00 59.00 317 ILE A CA 1
ATOM 2545 C C . ILE A 1 317 ? 16.611 -21.457 -21.812 1.00 59.00 317 ILE A C 1
ATOM 2547 O O . ILE A 1 317 ? 17.287 -21.222 -22.807 1.00 59.00 317 ILE A O 1
ATOM 2551 N N . ILE A 1 318 ? 15.338 -21.856 -21.909 1.00 56.84 318 ILE A N 1
ATOM 2552 C CA . ILE A 1 318 ? 14.661 -22.107 -23.193 1.00 56.84 318 ILE A CA 1
ATOM 2553 C C . ILE A 1 318 ? 14.515 -20.817 -24.003 1.00 56.84 318 ILE A C 1
ATOM 2555 O O . ILE A 1 318 ? 14.837 -20.808 -25.189 1.00 56.84 318 ILE A O 1
ATOM 2559 N N . LEU A 1 319 ? 14.060 -19.734 -23.365 1.00 53.00 319 LEU A N 1
ATOM 2560 C CA . LEU A 1 319 ? 13.929 -18.433 -24.013 1.00 53.00 319 LEU A CA 1
ATOM 2561 C C . LEU A 1 319 ? 15.298 -17.931 -24.461 1.00 53.00 319 LEU A C 1
ATOM 2563 O O . LEU A 1 319 ? 15.427 -17.562 -25.618 1.00 53.00 319 LEU A O 1
ATOM 2567 N N . ARG A 1 320 ? 16.332 -18.012 -23.611 1.00 60.72 320 ARG A N 1
ATOM 2568 C CA . ARG A 1 320 ? 17.709 -17.653 -23.986 1.00 60.72 320 ARG A CA 1
ATOM 2569 C C . ARG A 1 320 ? 18.183 -18.425 -25.217 1.00 60.72 320 ARG A C 1
ATOM 2571 O O . ARG A 1 320 ? 18.652 -17.808 -26.161 1.00 60.72 320 ARG A O 1
ATOM 2578 N N . ASN A 1 321 ? 17.958 -19.737 -25.258 1.00 63.00 321 ASN A N 1
ATOM 2579 C CA . ASN A 1 321 ? 18.376 -20.578 -26.380 1.00 63.00 321 ASN A CA 1
ATOM 2580 C C . ASN A 1 321 ? 17.623 -20.267 -27.687 1.00 63.00 321 ASN A C 1
ATOM 2582 O O . ASN A 1 321 ? 18.248 -20.180 -28.741 1.00 63.00 321 ASN A O 1
ATOM 2586 N N . GLN A 1 322 ? 16.296 -20.081 -27.649 1.00 65.19 322 GLN A N 1
ATOM 2587 C CA . GLN A 1 322 ? 15.528 -19.702 -28.848 1.00 65.19 322 GLN A CA 1
ATOM 2588 C C . GLN A 1 322 ? 15.944 -18.326 -29.365 1.00 65.19 322 GLN A C 1
ATOM 2590 O O . GLN A 1 322 ? 16.043 -18.083 -30.565 1.00 65.19 322 GLN A O 1
ATOM 2595 N N . ILE A 1 323 ? 16.218 -17.421 -28.446 1.00 56.75 323 ILE A N 1
ATOM 2596 C CA . ILE A 1 323 ? 16.570 -16.054 -28.757 1.00 56.75 323 ILE A CA 1
ATOM 2597 C C . ILE A 1 323 ? 18.012 -15.964 -29.309 1.00 56.75 323 ILE A C 1
ATOM 2599 O O . ILE A 1 323 ? 18.252 -15.231 -30.269 1.00 56.75 323 ILE A O 1
ATOM 2603 N N . ASP A 1 324 ? 18.949 -16.763 -28.791 1.00 65.06 324 ASP A N 1
ATOM 2604 C CA . ASP A 1 324 ? 20.292 -16.922 -29.365 1.00 65.06 324 ASP A CA 1
ATOM 2605 C C . ASP A 1 324 ? 20.235 -17.563 -30.762 1.00 65.06 324 ASP A C 1
ATOM 2607 O O . ASP A 1 324 ? 20.947 -17.122 -31.664 1.00 65.06 324 ASP A O 1
ATOM 2611 N N . SER A 1 325 ? 19.327 -18.522 -31.001 1.00 64.00 32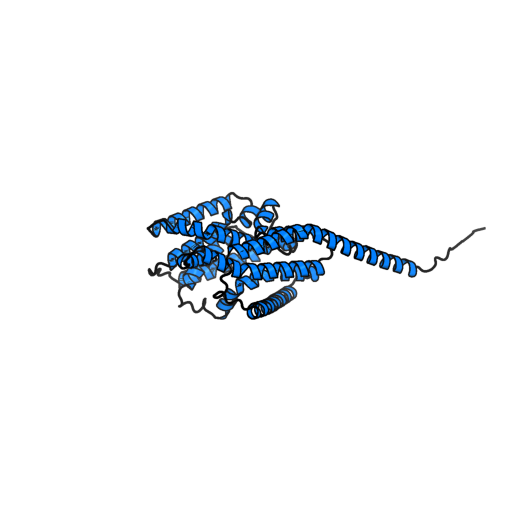5 SER A N 1
ATOM 2612 C CA . SER A 1 325 ? 19.122 -19.063 -32.355 1.00 64.00 325 SER A CA 1
ATOM 2613 C C . SER A 1 325 ? 18.575 -18.025 -33.340 1.00 64.00 325 SER A C 1
ATOM 2615 O O . SER A 1 325 ? 19.008 -17.986 -34.490 1.00 64.00 325 SER A O 1
ATOM 2617 N N . LEU A 1 326 ? 17.691 -17.128 -32.888 1.00 64.31 326 LEU A N 1
ATOM 2618 C CA . LEU A 1 326 ? 17.191 -16.030 -33.717 1.00 64.31 326 LEU A CA 1
ATOM 2619 C C . LEU A 1 326 ? 18.296 -15.006 -34.012 1.00 64.31 326 LEU A C 1
ATOM 2621 O O . LEU A 1 326 ? 18.406 -14.544 -35.146 1.00 64.31 326 LEU A O 1
ATOM 2625 N N . ARG A 1 327 ? 19.165 -14.699 -33.038 1.00 59.22 327 ARG A N 1
ATOM 2626 C CA . ARG A 1 327 ? 20.348 -13.844 -33.248 1.00 59.22 327 ARG A CA 1
ATOM 2627 C C . ARG A 1 327 ? 21.307 -14.417 -34.278 1.00 59.22 327 ARG A C 1
ATOM 2629 O O . ARG A 1 327 ? 21.712 -13.686 -35.174 1.00 59.22 327 ARG A O 1
ATOM 2636 N N . LEU A 1 328 ? 21.645 -15.700 -34.158 1.00 66.50 328 LEU A N 1
ATOM 2637 C CA . LEU A 1 328 ? 22.519 -16.378 -35.115 1.00 66.50 328 LEU A CA 1
ATOM 2638 C C . LEU A 1 328 ? 21.916 -16.327 -36.520 1.00 66.50 328 LEU A C 1
ATOM 2640 O O . LEU A 1 328 ? 22.594 -15.894 -37.442 1.00 66.50 328 LEU A O 1
ATOM 2644 N N . SER A 1 329 ? 20.616 -16.609 -36.658 1.00 66.75 329 SER A N 1
ATOM 2645 C CA . SER A 1 329 ? 19.937 -16.520 -37.957 1.00 66.75 329 SER A CA 1
ATOM 2646 C C . SER A 1 329 ? 19.907 -15.099 -38.542 1.00 66.75 329 SER A C 1
ATOM 2648 O O . SER A 1 329 ? 20.062 -14.920 -39.747 1.00 66.75 329 SER A O 1
ATOM 2650 N N . ALA A 1 330 ? 19.756 -14.068 -37.702 1.00 61.72 330 ALA A N 1
ATOM 2651 C CA . ALA A 1 330 ? 19.756 -12.672 -38.138 1.00 61.72 330 ALA A CA 1
ATOM 2652 C C . ALA A 1 330 ? 21.165 -12.179 -38.516 1.00 61.72 330 ALA A C 1
ATOM 2654 O O . ALA A 1 330 ? 21.311 -11.423 -39.473 1.00 61.72 330 ALA A O 1
ATOM 2655 N N . MET A 1 331 ? 22.200 -12.623 -37.793 1.00 61.81 331 MET A N 1
ATOM 2656 C CA . MET A 1 331 ? 23.600 -12.341 -38.122 1.00 61.81 331 MET A CA 1
ATOM 2657 C C . MET A 1 331 ? 24.031 -13.058 -39.404 1.00 61.81 331 MET A C 1
ATOM 2659 O O . MET A 1 331 ? 24.647 -12.431 -40.259 1.00 61.81 331 MET A O 1
ATOM 2663 N N . GLU A 1 332 ? 23.668 -14.330 -39.580 1.00 67.75 332 GLU A N 1
ATOM 2664 C CA . GLU A 1 332 ? 23.909 -15.080 -40.821 1.00 67.75 332 GLU A CA 1
ATOM 2665 C C . GLU A 1 332 ? 23.227 -14.415 -42.021 1.00 67.75 332 GLU A C 1
ATOM 2667 O O . GLU A 1 332 ? 23.834 -14.278 -43.082 1.00 67.75 332 GLU A O 1
ATOM 2672 N N . TRP A 1 333 ? 21.993 -13.932 -41.847 1.00 71.50 333 TRP A N 1
ATOM 2673 C CA . TRP A 1 333 ? 21.284 -13.184 -42.884 1.00 71.50 333 TRP A CA 1
ATOM 2674 C C . TRP A 1 333 ? 21.972 -11.852 -43.228 1.00 71.50 333 TRP A C 1
ATOM 2676 O O . TRP A 1 333 ? 22.121 -11.532 -44.408 1.00 71.50 333 TRP A O 1
ATOM 2686 N N . ALA A 1 334 ? 22.436 -11.101 -42.223 1.00 61.97 334 ALA A N 1
ATOM 2687 C CA . ALA A 1 334 ? 23.130 -9.826 -42.420 1.00 61.97 334 ALA A CA 1
ATOM 2688 C C . ALA A 1 334 ? 24.499 -9.997 -43.107 1.00 61.97 334 ALA A C 1
ATOM 2690 O O . ALA A 1 334 ? 24.794 -9.289 -44.068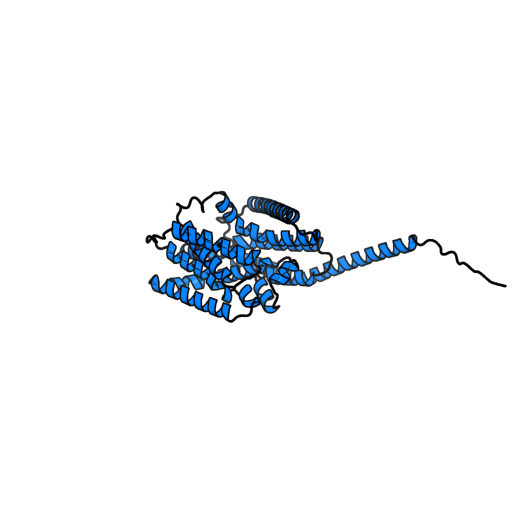 1.00 61.97 334 ALA A O 1
ATOM 2691 N N . ILE A 1 335 ? 25.293 -10.984 -42.677 1.00 65.81 335 ILE A N 1
ATOM 2692 C CA . ILE A 1 335 ? 26.592 -11.320 -43.286 1.00 65.81 335 ILE A CA 1
ATOM 2693 C C . ILE A 1 335 ? 26.393 -11.830 -44.719 1.00 65.81 335 ILE A C 1
ATOM 2695 O O . ILE A 1 335 ? 27.140 -11.459 -45.624 1.00 65.81 335 ILE A O 1
ATOM 2699 N N . GLY A 1 336 ? 25.353 -12.638 -44.954 1.00 62.25 336 GLY A N 1
ATOM 2700 C CA . GLY A 1 336 ? 24.979 -13.081 -46.294 1.00 62.25 336 GLY A CA 1
ATOM 2701 C C . GLY A 1 336 ? 24.576 -11.924 -47.217 1.00 62.25 336 GLY A C 1
ATOM 2702 O O . GLY A 1 336 ? 24.897 -11.956 -48.398 1.00 62.25 336 GLY A O 1
ATOM 2703 N N . HIS A 1 337 ? 23.924 -10.878 -46.701 1.00 56.19 337 HIS A N 1
ATOM 2704 C CA . HIS A 1 337 ? 23.578 -9.685 -47.485 1.00 56.19 337 HIS A CA 1
ATOM 2705 C C . HIS A 1 337 ? 24.783 -8.783 -47.805 1.00 56.19 337 HIS A C 1
ATOM 2707 O O . HIS A 1 337 ? 24.869 -8.268 -48.922 1.00 56.19 337 HIS A O 1
ATOM 2713 N N . GLU A 1 338 ? 25.732 -8.608 -46.880 1.00 51.69 338 GLU A N 1
ATOM 2714 C CA . GLU A 1 338 ? 26.975 -7.863 -47.150 1.00 51.69 338 GLU A CA 1
ATOM 2715 C C . GLU A 1 338 ? 27.852 -8.560 -48.203 1.00 51.69 338 GLU A C 1
ATOM 2717 O O . GLU A 1 338 ? 28.406 -7.900 -49.081 1.00 51.69 338 GLU A O 1
ATOM 2722 N N . PHE A 1 339 ? 27.915 -9.896 -48.202 1.00 49.03 339 PHE A N 1
ATOM 2723 C CA . PHE A 1 339 ? 28.712 -10.647 -49.183 1.00 49.03 339 PHE A CA 1
ATOM 2724 C C . PHE A 1 339 ? 28.183 -10.551 -50.624 1.00 49.03 339 PHE A C 1
ATOM 2726 O O . PHE A 1 339 ? 28.957 -10.678 -51.570 1.00 49.03 339 PHE A O 1
ATOM 2733 N N . PHE A 1 340 ? 26.881 -10.311 -50.809 1.00 48.91 340 PHE A N 1
ATOM 2734 C CA . PHE A 1 340 ? 26.260 -10.165 -52.133 1.00 48.91 340 PHE A CA 1
ATOM 2735 C C . PHE A 1 340 ? 26.217 -8.715 -52.650 1.00 48.91 340 PHE A C 1
ATOM 2737 O O . PHE A 1 340 ? 25.785 -8.496 -53.781 1.00 48.91 340 PHE A O 1
ATOM 2744 N N . THR A 1 341 ? 26.649 -7.726 -51.857 1.00 48.53 341 THR A N 1
ATOM 2745 C CA . THR A 1 341 ? 26.541 -6.293 -52.203 1.00 48.53 341 THR A CA 1
ATOM 2746 C C . THR A 1 341 ? 27.881 -5.575 -52.388 1.00 48.53 341 THR A C 1
ATOM 2748 O O . THR A 1 341 ? 27.890 -4.399 -52.752 1.00 48.53 341 THR A O 1
ATOM 2751 N N . LEU A 1 342 ? 29.014 -6.265 -52.220 1.00 42.47 342 LEU A N 1
ATOM 2752 C CA . LEU A 1 342 ? 30.334 -5.713 -52.537 1.00 42.47 342 LEU A CA 1
ATOM 2753 C C . LEU A 1 342 ? 30.574 -5.736 -54.064 1.00 42.47 342 LEU A C 1
ATOM 2755 O O . LEU A 1 342 ? 30.486 -6.806 -54.671 1.00 42.47 342 LEU A O 1
ATOM 2759 N N . PRO A 1 343 ? 30.876 -4.593 -54.714 1.00 43.28 343 PRO A N 1
ATOM 2760 C CA . PRO A 1 343 ? 31.269 -4.583 -56.120 1.00 43.28 343 PRO A CA 1
ATOM 2761 C C . PRO A 1 343 ? 32.664 -5.220 -56.275 1.00 43.28 343 PRO A C 1
ATOM 2763 O O . PRO A 1 343 ? 33.465 -5.170 -55.338 1.00 43.28 343 PRO A O 1
ATOM 2766 N N . PRO A 1 344 ? 32.986 -5.821 -57.435 1.00 42.62 344 PRO A N 1
ATOM 2767 C CA . PRO A 1 344 ? 34.296 -6.422 -57.648 1.00 42.62 344 PRO A CA 1
ATOM 2768 C C . PRO A 1 344 ? 35.371 -5.329 -57.592 1.00 42.62 344 PRO A C 1
ATOM 2770 O O . PRO A 1 344 ? 35.285 -4.329 -58.302 1.00 42.62 344 PRO A O 1
ATOM 2773 N N . HIS A 1 345 ? 36.367 -5.510 -56.726 1.00 43.62 345 HIS A N 1
ATOM 2774 C CA . HIS A 1 345 ? 37.556 -4.665 -56.683 1.00 43.62 345 HIS A CA 1
ATOM 2775 C C . HIS A 1 345 ? 38.319 -4.788 -58.015 1.00 43.62 345 HIS A C 1
ATOM 2777 O O . HIS A 1 345 ? 38.813 -5.865 -58.341 1.00 43.62 345 HIS A O 1
ATOM 2783 N N . GLU A 1 346 ? 38.420 -3.694 -58.774 1.00 39.97 346 GLU A N 1
ATOM 2784 C CA . GLU A 1 346 ? 39.420 -3.546 -59.837 1.00 39.97 346 GLU A CA 1
ATOM 2785 C C . GLU A 1 346 ? 40.803 -3.386 -59.184 1.00 39.97 346 GLU A C 1
ATOM 2787 O O . GLU A 1 346 ? 41.059 -2.431 -58.448 1.00 39.97 346 GLU A O 1
ATOM 2792 N N . GLU A 1 347 ? 41.686 -4.359 -59.415 1.00 40.66 347 GLU A N 1
ATOM 2793 C CA . GLU A 1 347 ? 43.108 -4.274 -59.085 1.00 40.66 347 GLU A CA 1
ATOM 2794 C C . GLU A 1 347 ? 43.815 -3.351 -60.089 1.00 40.66 347 GLU A C 1
ATOM 2796 O O . GLU A 1 347 ? 44.089 -3.736 -61.226 1.00 40.66 347 GLU A O 1
ATOM 2801 N N . ASP A 1 348 ? 44.141 -2.132 -59.661 1.00 38.25 348 ASP A N 1
ATOM 2802 C CA . ASP A 1 348 ? 45.012 -1.213 -60.399 1.00 38.25 348 ASP A CA 1
ATOM 2803 C C . ASP A 1 348 ? 46.485 -1.656 -60.252 1.00 38.25 348 ASP A C 1
ATOM 2805 O O . ASP A 1 348 ? 47.186 -1.314 -59.295 1.00 38.25 348 ASP A O 1
ATOM 2809 N N . PHE A 1 349 ? 46.972 -2.441 -61.216 1.00 40.81 349 PHE A N 1
ATOM 2810 C CA . PHE A 1 349 ? 48.399 -2.716 -61.414 1.00 40.81 349 PHE A CA 1
ATOM 2811 C C . PHE A 1 349 ? 49.018 -1.599 -62.274 1.00 40.81 349 PHE A C 1
ATOM 2813 O O . PHE A 1 349 ? 48.953 -1.634 -63.501 1.00 40.81 349 PHE A O 1
ATOM 2820 N N . GLN A 1 350 ? 49.672 -0.614 -61.649 1.00 35.25 350 GLN A N 1
ATOM 2821 C CA . GLN A 1 350 ? 50.609 0.277 -62.348 1.00 35.25 350 GLN A CA 1
ATOM 2822 C C . GLN A 1 350 ? 52.051 -0.197 -62.143 1.00 35.25 350 GLN A C 1
ATOM 2824 O O . GLN A 1 350 ? 52.681 0.069 -61.119 1.00 35.25 350 GLN A O 1
ATOM 2829 N N . VAL A 1 351 ? 52.577 -0.883 -63.159 1.00 37.97 351 VAL A N 1
ATOM 2830 C CA . VAL A 1 351 ? 54.010 -1.122 -63.362 1.00 37.97 351 VAL A CA 1
ATOM 2831 C C . VAL A 1 351 ? 54.604 0.139 -64.001 1.00 37.97 351 VAL A C 1
ATOM 2833 O O . VAL A 1 351 ? 54.172 0.545 -65.077 1.00 37.97 351 VAL A O 1
ATOM 2836 N N . ARG A 1 352 ? 55.569 0.779 -63.331 1.00 36.69 352 ARG A N 1
ATOM 2837 C CA . ARG A 1 352 ? 56.437 1.805 -63.931 1.00 36.69 352 ARG A CA 1
ATOM 2838 C C . ARG A 1 352 ? 57.695 1.125 -64.473 1.00 36.69 352 ARG A C 1
ATOM 2840 O O . ARG A 1 352 ? 58.394 0.477 -63.694 1.00 36.69 352 ARG A O 1
ATOM 2847 N N . GLU A 1 353 ? 57.942 1.286 -65.771 1.00 40.50 353 GLU A N 1
ATOM 2848 C CA . GLU A 1 353 ? 59.263 1.132 -66.408 1.00 40.50 353 GLU A CA 1
ATOM 2849 C C . GLU A 1 353 ? 60.139 2.368 -66.176 1.00 40.50 353 GLU A C 1
ATOM 2851 O O . GLU A 1 353 ? 59.577 3.491 -66.098 1.00 40.50 353 GLU A O 1
#

Organism: NCBI:txid1317129